Protein AF-0000000067023802 (afdb_homodimer)

Structure (mmCIF, N/CA/C/O backbone):
data_AF-0000000067023802-model_v1
#
loop_
_entity.id
_entity.type
_entity.pdbx_description
1 polymer 'PH domain-containing protein'
#
loop_
_atom_site.group_PDB
_atom_site.id
_atom_site.type_symbol
_atom_site.label_atom_id
_atom_site.label_alt_id
_atom_site.label_comp_id
_atom_site.label_asym_id
_atom_site.label_entity_id
_atom_site.label_seq_id
_atom_site.pdbx_PDB_ins_code
_atom_site.Cartn_x
_atom_site.Cartn_y
_atom_site.Cartn_z
_atom_site.occupancy
_atom_site.B_iso_or_equiv
_atom_site.auth_seq_id
_atom_site.auth_comp_id
_atom_site.auth_asym_id
_atom_site.auth_atom_id
_atom_site.pdbx_PDB_model_num
ATOM 1 N N . MET A 1 1 ? -8.992 5.922 45.656 1 21.41 1 MET A N 1
ATOM 2 C CA . MET A 1 1 ? -8.367 5.105 44.594 1 21.41 1 MET A CA 1
ATOM 3 C C . MET A 1 1 ? -9.195 5.133 43.312 1 21.41 1 MET A C 1
ATOM 5 O O . MET A 1 1 ? -10.25 4.504 43.25 1 21.41 1 MET A O 1
ATOM 9 N N . ILE A 1 2 ? -9.328 6.184 42.656 1 24.48 2 ILE A N 1
ATOM 10 C CA . ILE A 1 2 ? -10.266 6.465 41.562 1 24.48 2 ILE A CA 1
ATOM 11 C C . ILE A 1 2 ? -9.875 5.664 40.312 1 24.48 2 ILE A C 1
ATOM 13 O O . ILE A 1 2 ? -8.766 5.816 39.812 1 24.48 2 ILE A O 1
ATOM 17 N N . LEU A 1 3 ? -10.375 4.445 40.25 1 24.62 3 LEU A N 1
ATOM 18 C CA . LEU A 1 3 ? -10.18 3.461 39.188 1 24.62 3 LEU A CA 1
ATOM 19 C C . LEU A 1 3 ? -10.625 4.016 37.844 1 24.62 3 LEU A C 1
ATOM 21 O O . LEU A 1 3 ? -11.82 4.246 37.625 1 24.62 3 LEU A O 1
ATOM 25 N N . ARG A 1 4 ? -9.883 5.008 37.406 1 27 4 ARG A N 1
ATOM 26 C CA . ARG A 1 4 ? -10.141 5.609 36.125 1 27 4 ARG A CA 1
ATOM 27 C C . ARG A 1 4 ? -10.336 4.539 35.062 1 27 4 ARG A C 1
ATOM 29 O O . ARG A 1 4 ? -9.625 3.533 35.031 1 27 4 ARG A O 1
ATOM 36 N N . ALA A 1 5 ? -11.547 4.43 34.656 1 28.92 5 ALA A N 1
ATOM 37 C CA . ALA A 1 5 ? -12.211 3.479 33.75 1 28.92 5 ALA A CA 1
ATOM 38 C C . ALA A 1 5 ? -11.461 3.336 32.438 1 28.92 5 ALA A C 1
ATOM 40 O O . ALA A 1 5 ? -11.102 4.336 31.812 1 28.92 5 ALA A O 1
ATOM 41 N N . PRO A 1 6 ? -10.766 2.215 32.406 1 32.31 6 PRO A N 1
ATOM 42 C CA . PRO A 1 6 ? -9.867 1.694 31.359 1 32.31 6 PRO A CA 1
ATOM 43 C C . PRO A 1 6 ? -10.469 1.753 29.969 1 32.31 6 PRO A C 1
ATOM 45 O O . PRO A 1 6 ? -9.906 1.198 29.016 1 32.31 6 PRO A O 1
ATOM 48 N N . CYS A 1 7 ? -11.688 2.279 29.891 1 29.2 7 CYS A N 1
ATOM 49 C CA . CYS A 1 7 ? -12.688 1.834 28.922 1 29.2 7 CYS A CA 1
ATOM 50 C C . CYS A 1 7 ? -12.398 2.418 27.547 1 29.2 7 CYS A C 1
ATOM 52 O O . CYS A 1 7 ? -13.047 2.045 26.562 1 29.2 7 CYS A O 1
ATOM 54 N N . ARG A 1 8 ? -11.883 3.586 27.547 1 28.64 8 ARG A N 1
ATOM 55 C CA . ARG A 1 8 ? -11.945 4.309 26.281 1 28.64 8 ARG A CA 1
ATOM 56 C C . ARG A 1 8 ? -11.156 3.58 25.203 1 28.64 8 ARG A C 1
ATOM 58 O O . ARG A 1 8 ? -11.547 3.582 24.031 1 28.64 8 ARG A O 1
ATOM 65 N N . ASN A 1 9 ? -10.133 2.936 25.641 1 31.88 9 ASN A N 1
ATOM 66 C CA . ASN A 1 9 ? -9.148 2.318 24.75 1 31.88 9 ASN A CA 1
ATOM 67 C C . ASN A 1 9 ? -9.742 1.136 24 1 31.88 9 ASN A C 1
ATOM 69 O O . ASN A 1 9 ? -9.383 0.888 22.844 1 31.88 9 ASN A O 1
ATOM 73 N N . ALA A 1 10 ? -10.734 0.436 24.641 1 37.12 10 ALA A N 1
ATOM 74 C CA . ALA A 1 10 ? -11.477 -0.657 24.016 1 37.12 10 ALA A CA 1
ATOM 75 C C . ALA A 1 10 ? -12.406 -0.136 22.922 1 37.12 10 ALA A C 1
ATOM 77 O O . ALA A 1 10 ? -12.602 -0.798 21.891 1 37.12 10 ALA A O 1
ATOM 78 N N . ARG A 1 11 ? -12.922 1.101 23.156 1 29.56 11 ARG A N 1
ATOM 79 C CA . ARG A 1 11 ? -13.852 1.656 22.172 1 29.56 11 ARG A CA 1
ATOM 80 C C . ARG A 1 11 ? -13.133 2.012 20.875 1 29.56 11 ARG A C 1
ATOM 82 O O . ARG A 1 11 ? -13.648 1.741 19.781 1 29.56 11 ARG A O 1
ATOM 89 N N . ILE A 1 12 ? -12.031 2.574 21.062 1 32 12 ILE A N 1
ATOM 90 C CA . ILE A 1 12 ? -11.305 2.994 19.859 1 32 12 ILE A CA 1
ATOM 91 C C . ILE A 1 12 ? -10.781 1.768 19.109 1 32 12 ILE A C 1
ATOM 93 O O . ILE A 1 12 ? -10.805 1.723 17.891 1 32 12 ILE A O 1
ATOM 97 N N . LEU A 1 13 ? -10.484 0.695 19.797 1 36.44 13 LEU A N 1
ATOM 98 C CA . LEU A 1 13 ? -10.125 -0.586 19.203 1 36.44 13 LEU A CA 1
ATOM 99 C C . LEU A 1 13 ? -11.281 -1.163 18.406 1 36.44 13 LEU A C 1
ATOM 101 O O . LEU A 1 13 ? -11.086 -1.665 17.281 1 36.44 13 LEU A O 1
ATOM 105 N N . TRP A 1 14 ? -12.469 -1.075 18.906 1 38.69 14 TRP A N 1
ATOM 106 C CA . TRP A 1 14 ? -13.68 -1.579 18.266 1 38.69 14 TRP A CA 1
ATOM 107 C C . TRP A 1 14 ? -14.062 -0.718 17.078 1 38.69 14 TRP A C 1
ATOM 109 O O . TRP A 1 14 ? -14.406 -1.239 16.016 1 38.69 14 TRP A O 1
ATOM 119 N N . VAL A 1 15 ? -13.898 0.573 17.234 1 36.41 15 VAL A N 1
ATOM 120 C CA . VAL A 1 15 ? -14.266 1.428 16.109 1 36.41 15 VAL A CA 1
ATOM 121 C C . VAL A 1 15 ? -13.273 1.246 14.969 1 36.41 15 VAL A C 1
ATOM 123 O O . VAL A 1 15 ? -13.664 1.157 13.805 1 36.41 15 VAL A O 1
ATOM 126 N N . THR A 1 16 ? -12 1.11 15.266 1 38.78 16 THR A N 1
ATOM 127 C CA . THR A 1 16 ? -11.016 0.858 14.227 1 38.78 16 THR A CA 1
ATOM 128 C C . THR A 1 16 ? -11.156 -0.56 13.68 1 38.78 16 THR A C 1
ATOM 130 O O . THR A 1 16 ? -11.039 -0.779 12.469 1 38.78 16 THR A O 1
ATOM 133 N N . GLN A 1 17 ? -11.445 -1.548 14.43 1 42.16 17 GLN A N 1
ATOM 134 C CA . GLN A 1 17 ? -11.867 -2.863 13.961 1 42.16 17 GLN A CA 1
ATOM 135 C C . GLN A 1 17 ? -13.219 -2.787 13.258 1 42.16 17 GLN A C 1
ATOM 137 O O . GLN A 1 17 ? -13.43 -3.443 12.234 1 42.16 17 GLN A O 1
ATOM 142 N N . ILE A 1 18 ? -14.094 -2.07 13.805 1 40.09 18 ILE A N 1
ATOM 143 C CA . ILE A 1 18 ? -15.391 -1.813 13.188 1 40.09 18 ILE A CA 1
ATOM 144 C C . ILE A 1 18 ? -15.211 -0.91 11.969 1 40.09 18 ILE A C 1
ATOM 146 O O . ILE A 1 18 ? -15.797 -1.156 10.914 1 40.09 18 ILE A O 1
ATOM 150 N N . GLN A 1 19 ? -14.461 0.129 12.047 1 40 19 GLN A N 1
ATOM 151 C CA . GLN A 1 19 ? -14.219 0.95 10.867 1 40 19 GLN A CA 1
ATOM 152 C C . GLN A 1 19 ? -13.422 0.184 9.82 1 40 19 GLN A C 1
ATOM 154 O O . GLN A 1 19 ? -13.711 0.267 8.625 1 40 19 GLN A O 1
ATOM 159 N N . LYS A 1 20 ? -12.422 -0.606 10.125 1 41.56 20 LYS A N 1
ATOM 160 C CA . LYS A 1 20 ? -11.836 -1.587 9.219 1 41.56 20 LYS A CA 1
ATOM 161 C C . LYS A 1 20 ? -12.859 -2.641 8.805 1 41.56 20 LYS A C 1
ATOM 163 O O . LYS A 1 20 ? -12.93 -3.023 7.637 1 41.56 20 LYS A O 1
ATOM 168 N N . ALA A 1 21 ? -13.562 -3.133 9.68 1 39.94 21 ALA A N 1
ATOM 169 C CA . ALA A 1 21 ? -14.742 -3.947 9.414 1 39.94 21 ALA A CA 1
ATOM 170 C C . ALA A 1 21 ? -15.852 -3.111 8.789 1 39.94 21 ALA A C 1
ATOM 172 O O . ALA A 1 21 ? -16.562 -3.578 7.887 1 39.94 21 ALA A O 1
ATOM 173 N N . ILE A 1 22 ? -16.234 -1.942 9.25 1 38.47 22 ILE A N 1
ATOM 174 C CA . ILE A 1 22 ? -17.188 -1.033 8.633 1 38.47 22 ILE A CA 1
ATOM 175 C C . ILE A 1 22 ? -16.641 -0.555 7.285 1 38.47 22 ILE A C 1
ATOM 177 O O . ILE A 1 22 ? -17.359 -0.566 6.281 1 38.47 22 ILE A O 1
ATOM 181 N N . ASP A 1 23 ? -15.523 -0.019 7.133 1 40.03 23 ASP A N 1
ATOM 182 C CA . ASP A 1 23 ? -14.93 0.31 5.84 1 40.03 23 ASP A CA 1
ATOM 183 C C . ASP A 1 23 ? -14.812 -0.93 4.953 1 40.03 23 ASP A C 1
ATOM 185 O O . ASP A 1 23 ? -15.047 -0.858 3.746 1 40.03 23 ASP A O 1
ATOM 189 N N . SER A 1 24 ? -14.578 -2.037 5.449 1 40.09 24 SER A N 1
ATOM 190 C CA . SER A 1 24 ? -14.828 -3.279 4.727 1 40.09 24 SER A CA 1
ATOM 191 C C . SER A 1 24 ? -16.312 -3.467 4.438 1 40.09 24 SER A C 1
ATOM 193 O O . SER A 1 24 ? -16.688 -3.93 3.357 1 40.09 24 SER A O 1
ATOM 195 N N . PHE A 1 25 ? -17.219 -3.275 5.359 1 34.09 25 PHE A N 1
ATOM 196 C CA . PHE A 1 25 ? -18.656 -3.328 5.164 1 34.09 25 PHE A CA 1
ATOM 197 C C . PHE A 1 25 ? -19.141 -2.121 4.367 1 34.09 25 PHE A C 1
ATOM 199 O O . PHE A 1 25 ? -20 -2.25 3.498 1 34.09 25 PHE A O 1
ATOM 206 N N . GLU A 1 26 ? -18.969 -0.928 4.738 1 36.72 26 GLU A N 1
ATOM 207 C CA . GLU A 1 26 ? -19.406 0.228 3.963 1 36.72 26 GLU A CA 1
ATOM 208 C C . GLU A 1 26 ? -18.812 0.207 2.557 1 36.72 26 GLU A C 1
ATOM 210 O O . GLU A 1 26 ? -19.469 0.624 1.597 1 36.72 26 GLU A O 1
ATOM 215 N N . ILE A 1 27 ? -17.703 -0.142 2.305 1 35 27 ILE A N 1
ATOM 216 C CA . ILE A 1 27 ? -17.281 -0.469 0.95 1 35 27 ILE A CA 1
ATOM 217 C C . ILE A 1 27 ? -18.141 -1.59 0.387 1 35 27 ILE A C 1
ATOM 219 O O . ILE A 1 27 ? -18.547 -1.552 -0.781 1 35 27 ILE A O 1
ATOM 223 N N . ASP A 1 28 ? -18.609 -2.475 1.219 1 32.81 28 ASP A N 1
ATOM 224 C CA . ASP A 1 28 ? -19.578 -3.438 0.723 1 32.81 28 ASP A CA 1
ATOM 225 C C . ASP A 1 28 ? -20.922 -2.76 0.444 1 32.81 28 ASP A C 1
ATOM 227 O O . ASP A 1 28 ? -21.594 -3.09 -0.532 1 32.81 28 ASP A O 1
ATOM 231 N N . THR A 1 29 ? -21.562 -2 1.364 1 33.75 29 THR A N 1
ATOM 232 C CA . THR A 1 29 ? -22.859 -1.388 1.081 1 33.75 29 THR A CA 1
ATOM 233 C C . THR A 1 29 ? -22.719 -0.322 -0.003 1 33.75 29 THR A C 1
ATOM 235 O O . THR A 1 29 ? -23.625 -0.146 -0.82 1 33.75 29 THR A O 1
ATOM 238 N N .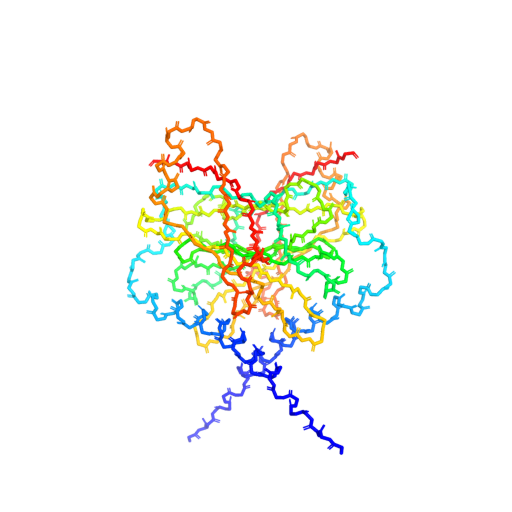 SER A 1 30 ? -21.781 0.612 0.117 1 32.66 30 SER A N 1
ATOM 239 C CA . SER A 1 30 ? -21.688 1.549 -0.997 1 32.66 30 SER A CA 1
ATOM 240 C C . SER A 1 30 ? -21.25 0.842 -2.277 1 32.66 30 SER A C 1
ATOM 242 O O . SER A 1 30 ? -21.234 1.444 -3.352 1 32.66 30 SER A O 1
ATOM 244 N N . ARG A 1 31 ? -20.672 -0.298 -2.227 1 32.12 31 ARG A N 1
ATOM 245 C CA . ARG A 1 31 ? -20.406 -1.072 -3.434 1 32.12 31 ARG A CA 1
ATOM 246 C C . ARG A 1 31 ? -21.688 -1.423 -4.168 1 32.12 31 ARG A C 1
ATOM 248 O O . ARG A 1 31 ? -21.656 -2.062 -5.219 1 32.12 31 ARG A O 1
ATOM 255 N N . LYS A 1 32 ? -22.875 -1.52 -3.543 1 30.41 32 LYS A N 1
ATOM 256 C CA . LYS A 1 32 ? -24.016 -1.82 -4.41 1 30.41 32 LYS A CA 1
ATOM 257 C C . LYS A 1 32 ? -24.125 -0.802 -5.543 1 30.41 32 LYS A C 1
ATOM 259 O O . LYS A 1 32 ? -25.031 -0.892 -6.375 1 30.41 32 LYS A O 1
ATOM 264 N N . SER A 1 33 ? -23.875 0.472 -5.219 1 29.42 33 SER A N 1
ATOM 265 C CA . SER A 1 33 ? -24.062 1.157 -6.492 1 29.42 33 SER A CA 1
ATOM 266 C C . SER A 1 33 ? -23.062 0.67 -7.531 1 29.42 33 SER A C 1
ATOM 268 O O . SER A 1 33 ? -21.859 0.586 -7.25 1 29.42 33 SER A O 1
ATOM 270 N N . GLY A 1 34 ? -23.5 -0.217 -8.469 1 29 34 GLY A N 1
ATOM 271 C CA . GLY A 1 34 ? -23.094 -1.089 -9.562 1 29 34 GLY A CA 1
ATOM 272 C C . GLY A 1 34 ? -21.891 -0.565 -10.328 1 29 34 GLY A C 1
ATOM 273 O O . GLY A 1 34 ? -21.672 -0.926 -11.484 1 29 34 GLY A O 1
ATOM 274 N N . GLU A 1 35 ? -21.422 0.677 -9.969 1 29.86 35 GLU A N 1
ATOM 275 C CA . GLU A 1 35 ? -20.609 1.048 -11.125 1 29.86 35 GLU A CA 1
ATOM 276 C C . GLU A 1 35 ? -19.469 0.05 -11.336 1 29.86 35 GLU A C 1
ATOM 278 O O . GLU A 1 35 ? -18.938 -0.516 -10.375 1 29.86 35 GLU A O 1
ATOM 283 N N . SER A 1 36 ? -19.406 -0.618 -12.484 1 29.52 36 SER A N 1
ATOM 284 C CA . SER A 1 36 ? -18.625 -1.591 -13.25 1 29.52 36 SER A CA 1
ATOM 285 C C . SER A 1 36 ? -17.156 -1.53 -12.898 1 29.52 36 SER A C 1
ATOM 287 O O . SER A 1 36 ? -16.516 -0.487 -13.055 1 29.52 36 SER A O 1
ATOM 289 N N . SER A 1 37 ? -16.656 -2.123 -11.922 1 29.69 37 SER A N 1
ATOM 290 C CA . SER A 1 37 ? -15.359 -2.359 -11.289 1 29.69 37 SER A CA 1
ATOM 291 C C . SER A 1 37 ? -14.227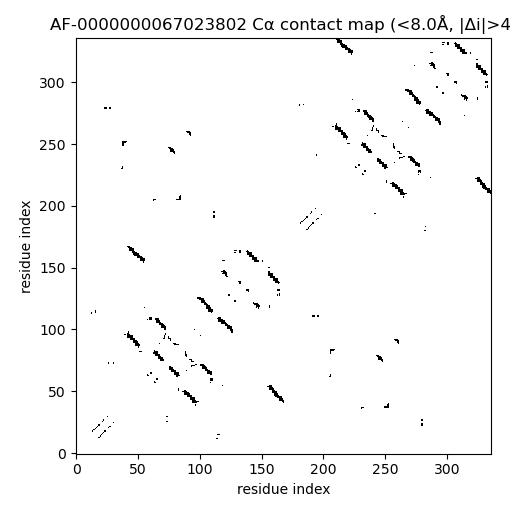 -2.254 -12.305 1 29.69 37 SER A C 1
ATOM 293 O O . SER A 1 37 ? -14.469 -2.16 -13.508 1 29.69 37 SER A O 1
ATOM 295 N N . ILE A 1 38 ? -13.227 -3.268 -12.336 1 33.97 38 ILE A N 1
ATOM 296 C CA . ILE A 1 38 ? -11.867 -3.453 -12.828 1 33.97 38 ILE A CA 1
ATOM 297 C C . ILE A 1 38 ? -11.898 -3.76 -14.328 1 33.97 38 ILE A C 1
ATOM 299 O O . ILE A 1 38 ? -10.898 -4.203 -14.898 1 33.97 38 ILE A O 1
ATOM 303 N N . ASP A 1 39 ? -12.914 -4.105 -14.961 1 36.25 39 ASP A N 1
ATOM 304 C CA . ASP A 1 39 ? -12.422 -4.473 -16.281 1 36.25 39 ASP A CA 1
ATOM 305 C C . ASP A 1 39 ? -11.234 -3.605 -16.688 1 36.25 39 ASP A C 1
ATOM 307 O O . ASP A 1 39 ? -10.594 -3.857 -17.719 1 36.25 39 ASP A O 1
ATOM 311 N N . ALA A 1 40 ? -11.258 -2.012 -16.5 1 39.03 40 ALA A N 1
ATOM 312 C CA . ALA A 1 40 ? -11.625 -0.8 -17.219 1 39.03 40 ALA A CA 1
ATOM 313 C C . ALA A 1 40 ? -10.406 0.076 -17.484 1 39.03 40 ALA A C 1
ATOM 315 O O . ALA A 1 40 ? -9.633 0.362 -16.578 1 39.03 40 ALA A O 1
ATOM 316 N N . ALA A 1 41 ? -9.742 0.075 -18.484 1 52.25 41 ALA A N 1
ATOM 317 C CA . ALA A 1 41 ? -9.062 1.23 -19.062 1 52.25 41 ALA A CA 1
ATOM 318 C C . ALA A 1 41 ? -9.531 2.527 -18.422 1 52.25 41 ALA A C 1
ATOM 320 O O . ALA A 1 41 ? -10.664 2.961 -18.641 1 52.25 41 ALA A O 1
ATOM 321 N N . GLY A 1 42 ? -9.344 2.607 -16.984 1 70.62 42 GLY A N 1
ATOM 322 C CA . GLY A 1 42 ? -9.797 3.838 -16.344 1 70.62 42 GLY A CA 1
ATOM 323 C C . GLY A 1 42 ? -9.508 5.074 -17.172 1 70.62 42 GLY A C 1
ATOM 324 O O . GLY A 1 42 ? -9.078 4.969 -18.328 1 70.62 42 GLY A O 1
ATOM 325 N N . LEU A 1 43 ? -10.141 6.039 -16.75 1 85.25 43 LEU A N 1
ATOM 326 C CA . LEU A 1 43 ? -9.953 7.355 -17.359 1 85.25 43 LEU A CA 1
ATOM 327 C C . LEU A 1 43 ? -8.508 7.812 -17.234 1 85.25 43 LEU A C 1
ATOM 329 O O . LEU A 1 43 ? -8.062 8.688 -17.984 1 85.25 43 LEU A O 1
ATOM 333 N N . GLY A 1 44 ? -7.801 7.137 -16.391 1 89.94 44 GLY A N 1
ATOM 334 C CA . GLY A 1 44 ? -6.453 7.613 -16.141 1 89.94 44 GLY A CA 1
ATOM 335 C C . GLY A 1 44 ? -5.844 7.027 -14.883 1 89.94 44 GLY A C 1
ATOM 336 O O . GLY A 1 44 ? -6.316 6.008 -14.375 1 89.94 44 GLY A O 1
ATOM 337 N N . ARG A 1 45 ? -4.711 7.539 -14.523 1 88 45 ARG A N 1
ATOM 338 C CA . ARG A 1 45 ? -3.986 7.152 -13.312 1 88 45 ARG A CA 1
ATOM 339 C C . ARG A 1 45 ? -3.635 8.375 -12.477 1 88 45 ARG A C 1
ATOM 341 O O . ARG A 1 45 ? -3.342 9.445 -13.016 1 88 45 ARG A O 1
ATOM 348 N N . LEU A 1 46 ? -3.693 8.133 -11.227 1 92.69 46 LEU A N 1
ATOM 349 C CA . LEU A 1 46 ? -3.256 9.125 -10.25 1 92.69 46 LEU A CA 1
ATOM 350 C C . LEU A 1 46 ? -1.985 8.672 -9.547 1 92.69 46 LEU A C 1
ATOM 352 O O . LEU A 1 46 ? -2.02 7.742 -8.742 1 92.69 46 LEU A O 1
ATOM 356 N N . LEU A 1 47 ? -0.908 9.328 -9.828 1 92 47 LEU A N 1
ATOM 357 C CA . LEU A 1 47 ? 0.335 9.094 -9.102 1 92 47 LEU A CA 1
ATOM 358 C C . LEU A 1 47 ? 0.377 9.922 -7.82 1 92 47 LEU A C 1
ATOM 360 O O . LEU A 1 47 ? 0.12 11.125 -7.844 1 92 47 LEU A O 1
ATOM 364 N N . ILE A 1 48 ? 0.661 9.203 -6.727 1 94.31 48 ILE A N 1
ATOM 365 C CA . ILE A 1 48 ? 0.582 9.812 -5.402 1 94.31 48 ILE A CA 1
ATOM 366 C C . ILE A 1 48 ? 1.918 9.656 -4.68 1 94.31 48 ILE A C 1
ATOM 368 O O . ILE A 1 48 ? 2.469 8.555 -4.617 1 94.31 48 ILE A O 1
ATOM 372 N N . GLU A 1 49 ? 2.439 10.742 -4.141 1 93.38 49 GLU A N 1
ATOM 373 C CA . GLU A 1 49 ? 3.66 10.711 -3.344 1 93.38 49 GLU A CA 1
ATOM 374 C C . GLU A 1 49 ? 3.494 11.484 -2.043 1 93.38 49 GLU A C 1
ATOM 376 O O . GLU A 1 49 ? 3.287 12.703 -2.062 1 93.38 49 GLU A O 1
ATOM 381 N N . LEU A 1 50 ? 3.6 10.766 -0.989 1 95.5 50 LEU A N 1
ATOM 382 C CA . LEU A 1 50 ? 3.664 11.438 0.305 1 95.5 50 LEU A CA 1
ATOM 383 C C . LEU A 1 50 ? 5.055 12.023 0.546 1 95.5 50 LEU A C 1
ATOM 385 O O . LEU A 1 50 ? 6.027 11.281 0.679 1 95.5 50 LEU A O 1
ATOM 389 N N . SER A 1 51 ? 5.098 13.359 0.707 1 93.31 51 SER A N 1
ATOM 390 C CA . SER A 1 51 ? 6.406 14 0.784 1 93.31 51 SER A CA 1
ATOM 391 C C . SER A 1 51 ? 6.707 14.477 2.201 1 93.31 51 SER A C 1
ATOM 393 O O . SER A 1 51 ? 7.871 14.602 2.588 1 93.31 51 SER A O 1
ATOM 395 N N . PHE A 1 52 ? 5.637 14.758 2.965 1 93 52 PHE A N 1
ATOM 396 C CA . PHE A 1 52 ? 5.871 15.32 4.289 1 93 52 PHE A CA 1
ATOM 397 C C . PHE A 1 52 ? 4.684 15.062 5.207 1 93 52 PHE A C 1
ATOM 399 O O . PHE A 1 52 ? 3.535 15.062 4.762 1 93 52 PHE A O 1
ATOM 406 N N . VAL A 1 53 ? 4.957 14.797 6.426 1 92.31 53 VAL A N 1
ATOM 407 C CA . VAL A 1 53 ? 3.963 14.68 7.488 1 92.31 53 VAL A CA 1
ATOM 408 C C . VAL A 1 53 ? 4.355 15.578 8.664 1 92.31 53 VAL A C 1
ATOM 410 O O . VAL A 1 53 ? 5.488 15.516 9.148 1 92.31 53 VAL A O 1
ATOM 413 N N . GLY A 1 54 ? 3.389 16.375 9.07 1 91.06 54 GLY A N 1
ATOM 414 C CA . GLY A 1 54 ? 3.682 17.312 10.133 1 91.06 54 GLY A CA 1
ATOM 415 C C . GLY A 1 54 ? 2.697 17.25 11.289 1 91.06 54 GLY A C 1
ATOM 416 O O . GLY A 1 54 ? 1.544 16.859 11.102 1 91.06 54 GLY A O 1
ATOM 417 N N . ASN A 1 55 ? 3.246 17.594 12.461 1 89.56 55 ASN A N 1
ATOM 418 C CA . ASN A 1 55 ? 2.471 17.797 13.68 1 89.56 55 ASN A CA 1
ATOM 419 C C . ASN A 1 55 ? 1.817 16.516 14.156 1 89.56 55 ASN A C 1
ATOM 421 O O . ASN A 1 55 ? 0.666 16.516 14.594 1 89.56 55 ASN A O 1
ATOM 425 N N . ILE A 1 56 ? 2.43 15.445 13.859 1 84.94 56 ILE A N 1
ATOM 426 C CA . ILE A 1 56 ? 1.967 14.172 14.406 1 84.94 56 ILE A CA 1
ATOM 427 C C . ILE A 1 56 ? 2.834 13.773 15.602 1 84.94 56 ILE A C 1
ATOM 429 O O . ILE A 1 56 ? 4.062 13.859 15.539 1 84.94 56 ILE A O 1
ATOM 433 N N . GLU A 1 57 ? 2.162 13.492 16.656 1 76.69 57 GLU A N 1
ATOM 434 C CA . GLU A 1 57 ? 2.9 13.031 17.828 1 76.69 57 GLU A CA 1
ATOM 435 C C . GLU A 1 57 ? 3.52 11.656 17.594 1 76.69 57 GLU A C 1
ATOM 437 O O . GLU A 1 57 ? 2.805 10.656 17.5 1 76.69 57 GLU A O 1
ATOM 442 N N . THR A 1 58 ? 4.707 11.703 17.344 1 69 58 THR A N 1
ATOM 443 C CA . THR A 1 58 ? 5.395 10.461 17.016 1 69 58 THR A CA 1
ATOM 444 C C . THR A 1 58 ? 5.996 9.828 18.266 1 69 58 THR A C 1
ATOM 446 O O . THR A 1 58 ? 6.691 8.812 18.188 1 69 58 THR A O 1
ATOM 449 N N . SER A 1 59 ? 5.84 10.477 19.344 1 68.12 59 SER A N 1
ATOM 450 C CA . SER A 1 59 ? 6.355 9.867 20.562 1 68.12 59 SER A CA 1
ATOM 451 C C . SER A 1 59 ? 5.773 8.477 20.781 1 68.12 59 SER A C 1
ATOM 453 O O . SER A 1 59 ? 6.363 7.652 21.484 1 68.12 59 SER A O 1
ATOM 455 N N . LEU A 1 60 ? 4.719 8.281 20.125 1 59.59 60 LEU A N 1
ATOM 456 C CA . LEU A 1 60 ? 4.035 7.004 20.297 1 59.59 60 LEU A CA 1
ATOM 457 C C . LEU A 1 60 ? 4.586 5.953 19.328 1 59.59 60 LEU A C 1
ATOM 459 O O . LEU A 1 60 ? 4.242 4.773 19.438 1 59.59 60 LEU A O 1
ATOM 463 N N . THR A 1 61 ? 5.418 6.5 18.453 1 62.94 61 THR A N 1
ATOM 464 C CA . THR A 1 61 ? 5.918 5.527 17.484 1 62.94 61 THR A CA 1
ATOM 465 C C . THR A 1 61 ? 7.387 5.203 17.75 1 62.94 61 THR A C 1
ATOM 467 O O . THR A 1 61 ? 8.188 6.102 18.031 1 62.94 61 THR A O 1
ATOM 470 N N . CYS A 1 62 ? 7.68 4.023 17.969 1 58.44 62 CYS A N 1
ATOM 471 C CA . CYS A 1 62 ? 9.023 3.566 18.297 1 58.44 62 CYS A CA 1
ATOM 472 C C . CYS A 1 62 ? 10.031 4.008 17.25 1 58.44 62 CYS A C 1
ATOM 474 O O . CYS A 1 62 ? 11.133 4.445 17.578 1 58.44 62 CYS A O 1
ATOM 476 N N . ASP A 1 63 ? 9.727 3.941 16.031 1 66.38 63 ASP A N 1
ATOM 477 C CA . ASP A 1 63 ? 10.727 4.18 14.992 1 66.38 63 ASP A CA 1
ATOM 478 C C . ASP A 1 63 ? 10.273 5.266 14.023 1 66.38 63 ASP A C 1
ATOM 480 O O . ASP A 1 63 ? 10.75 5.34 12.891 1 66.38 63 ASP A O 1
ATOM 484 N N . LYS A 1 64 ? 9.445 6.137 14.547 1 76.38 64 LYS A N 1
ATOM 485 C CA . LYS A 1 64 ? 8.938 7.246 13.742 1 76.38 64 LYS A CA 1
ATOM 486 C C . LYS A 1 64 ? 8.328 6.742 12.438 1 76.38 64 LYS A C 1
ATOM 488 O O . LYS A 1 64 ? 8.5 7.359 11.391 1 76.38 64 LYS A O 1
ATOM 493 N N . GLN A 1 65 ? 7.789 5.539 12.633 1 82.5 65 GLN A N 1
ATOM 494 C CA . GLN A 1 65 ? 7.082 4.953 11.5 1 82.5 65 GLN A CA 1
ATOM 495 C C . GLN A 1 65 ? 5.586 5.246 11.57 1 82.5 65 GLN A C 1
ATOM 497 O O . GLN A 1 65 ? 4.992 5.195 12.648 1 82.5 65 GLN A O 1
ATOM 502 N N . ILE A 1 66 ? 5.094 5.617 10.438 1 88.56 66 ILE A N 1
ATOM 503 C CA . ILE A 1 66 ? 3.646 5.777 10.328 1 88.56 66 ILE A CA 1
ATOM 504 C C . ILE A 1 66 ? 3.123 4.922 9.172 1 88.56 66 ILE A C 1
ATOM 506 O O . ILE A 1 66 ? 3.904 4.375 8.391 1 88.56 66 ILE A O 1
ATOM 510 N N . VAL A 1 67 ? 1.824 4.695 9.188 1 88.38 67 VAL A N 1
ATOM 511 C CA . VAL A 1 67 ? 1.146 4.027 8.086 1 88.38 67 VAL A CA 1
ATOM 512 C C . VAL A 1 67 ? 0.261 5.027 7.34 1 88.38 67 VAL A C 1
ATOM 514 O O . VAL A 1 67 ? -0.497 5.773 7.965 1 88.38 67 VAL A O 1
ATOM 517 N N . CYS A 1 68 ? 0.419 4.984 6.098 1 94.31 68 CYS A N 1
ATOM 518 C CA . CYS A 1 68 ? -0.4 5.852 5.262 1 94.31 68 CYS A CA 1
ATOM 519 C C . CYS A 1 68 ? -1.312 5.035 4.355 1 94.31 68 CYS A C 1
ATOM 521 O O . CYS A 1 68 ? -0.907 3.998 3.832 1 94.31 68 CYS A O 1
ATOM 523 N N . ARG A 1 69 ? -2.49 5.586 4.164 1 92.88 69 ARG A N 1
ATOM 524 C CA . ARG A 1 69 ? -3.465 4.965 3.273 1 92.88 69 ARG A CA 1
ATOM 525 C C . ARG A 1 69 ? -4.055 5.988 2.307 1 92.88 69 ARG A C 1
ATOM 527 O O . ARG A 1 69 ? -4.508 7.055 2.727 1 92.88 69 ARG A O 1
ATOM 534 N N . PHE A 1 70 ? -4.008 5.605 1.06 1 95.88 70 PHE A N 1
ATOM 535 C CA . PHE A 1 70 ? -4.633 6.395 0.003 1 95.88 70 PHE A CA 1
ATOM 536 C C . PHE A 1 70 ? -5.824 5.648 -0.592 1 95.88 70 PHE A C 1
ATOM 538 O O . PHE A 1 70 ? -5.766 4.434 -0.796 1 95.88 70 PHE A O 1
ATOM 545 N N . GLU A 1 71 ? -6.867 6.473 -0.875 1 92.31 71 GLU A N 1
ATOM 546 C CA . GLU A 1 71 ? -8.055 5.875 -1.486 1 92.31 71 GLU A CA 1
ATOM 547 C C . GLU A 1 71 ? -8.617 6.77 -2.582 1 92.31 71 GLU A C 1
ATOM 549 O O . GLU A 1 71 ? -8.648 7.992 -2.438 1 92.31 71 GLU A O 1
ATOM 554 N N . LEU A 1 72 ? -9.047 6.16 -3.609 1 93.75 72 LEU A N 1
ATOM 555 C CA . LEU A 1 72 ? -9.773 6.777 -4.715 1 93.75 72 LEU A CA 1
ATOM 556 C C . LEU A 1 72 ? -10.883 5.859 -5.219 1 93.75 72 LEU A C 1
ATOM 558 O O . LEU A 1 72 ? -10.609 4.867 -5.898 1 93.75 72 LEU A O 1
ATOM 562 N N . GLY A 1 73 ? -12.102 6.289 -4.832 1 88.75 73 GLY A N 1
ATOM 563 C CA . GLY A 1 73 ? -13.188 5.352 -5.09 1 88.75 73 GLY A CA 1
ATOM 564 C C . GLY A 1 73 ? -13.016 4.031 -4.363 1 88.75 73 GLY A C 1
ATOM 565 O O . GLY A 1 73 ? -12.82 4.004 -3.146 1 88.75 73 GLY A O 1
ATOM 566 N N . LYS A 1 74 ? -13.125 2.924 -5.098 1 78.06 74 LYS A N 1
ATOM 567 C CA . LYS A 1 74 ? -13.016 1.597 -4.5 1 78.06 74 LYS A CA 1
ATOM 568 C C . LYS A 1 74 ? -11.555 1.167 -4.387 1 78.06 74 LYS A C 1
ATOM 570 O O . LYS A 1 74 ? -11.25 0.148 -3.762 1 78.06 74 LYS A O 1
ATOM 575 N N . HIS A 1 75 ? -10.625 1.906 -4.934 1 84.56 75 HIS A N 1
ATOM 576 C CA . HIS A 1 75 ? -9.219 1.533 -4.961 1 84.56 75 HIS A CA 1
ATOM 577 C C . HIS A 1 75 ? -8.453 2.184 -3.814 1 84.56 75 HIS A C 1
ATOM 579 O O . HIS A 1 75 ? -8.703 3.342 -3.473 1 84.56 75 HIS A O 1
ATOM 585 N N . SER A 1 76 ? -7.535 1.347 -3.232 1 89.31 76 SER A N 1
ATOM 586 C CA . SER A 1 76 ? -6.738 1.884 -2.137 1 89.31 76 SER A CA 1
ATOM 587 C C . SER A 1 76 ? -5.328 1.302 -2.143 1 89.31 76 SER A C 1
ATOM 589 O O . SER A 1 76 ? -5.082 0.26 -2.756 1 89.31 76 SER A O 1
ATOM 591 N N . ALA A 1 77 ? -4.441 1.996 -1.565 1 91.81 77 ALA A N 1
ATOM 592 C CA . ALA A 1 77 ? -3.068 1.578 -1.296 1 91.81 77 ALA A CA 1
ATOM 593 C C . ALA A 1 77 ? -2.621 2.023 0.094 1 91.81 77 ALA A C 1
ATOM 595 O O . ALA A 1 77 ? -2.92 3.141 0.521 1 91.81 77 ALA A O 1
ATOM 596 N N . THR A 1 78 ? -1.976 1.086 0.779 1 91.56 78 THR A N 1
ATOM 597 C CA . THR A 1 78 ? -1.46 1.35 2.117 1 91.56 78 THR A CA 1
ATOM 598 C C . THR A 1 78 ? 0.029 1.026 2.197 1 91.56 78 THR A C 1
ATOM 600 O O . THR A 1 78 ? 0.482 0.02 1.646 1 91.56 78 THR A O 1
ATOM 603 N N . GLY A 1 79 ? 0.728 1.898 2.922 1 89.69 79 GLY A N 1
ATOM 604 C CA . GLY A 1 79 ? 2.152 1.661 3.088 1 89.69 79 GLY A CA 1
ATOM 605 C C . GLY A 1 79 ? 2.725 2.314 4.332 1 89.69 79 GLY A C 1
ATOM 606 O O . GLY A 1 79 ? 2.08 3.168 4.945 1 89.69 79 GLY A O 1
ATOM 607 N N . GLU A 1 80 ? 3.883 1.836 4.633 1 86.5 80 GLU A N 1
ATOM 608 C CA . GLU A 1 80 ? 4.605 2.416 5.762 1 86.5 80 GLU A CA 1
ATOM 609 C C . GLU A 1 80 ? 5.508 3.561 5.309 1 86.5 80 GLU A C 1
ATOM 611 O O . GLU A 1 80 ? 6.035 3.539 4.195 1 86.5 80 GLU A O 1
ATOM 616 N N . ALA A 1 81 ? 5.535 4.527 6.188 1 86.94 81 ALA A N 1
ATOM 617 C CA . ALA A 1 81 ? 6.41 5.672 5.949 1 86.94 81 ALA A CA 1
ATOM 618 C C . ALA A 1 81 ? 7.285 5.957 7.168 1 86.94 81 ALA A C 1
ATOM 620 O O . ALA A 1 81 ? 6.785 6.039 8.289 1 86.94 81 ALA A O 1
ATOM 621 N N . ASN A 1 82 ? 8.539 6.059 6.91 1 83.5 82 ASN A N 1
ATOM 622 C CA . ASN A 1 82 ? 9.484 6.461 7.945 1 83.5 82 ASN A CA 1
ATOM 623 C C . ASN A 1 82 ? 9.695 7.973 7.953 1 83.5 82 ASN A C 1
ATOM 625 O O . ASN A 1 82 ? 10.219 8.539 6.992 1 83.5 82 ASN A O 1
ATOM 629 N N . LEU A 1 83 ? 9.328 8.602 9.008 1 85.94 83 LEU A N 1
ATOM 630 C CA . LEU A 1 83 ? 9.32 10.062 9.086 1 85.94 83 LEU A CA 1
ATOM 631 C C . LEU A 1 83 ? 10.742 10.609 9.164 1 85.94 83 LEU A C 1
ATOM 633 O O . LEU A 1 83 ? 10.953 11.812 9 1 85.94 83 LEU A O 1
ATOM 637 N N . LYS A 1 84 ? 11.617 9.711 9.422 1 78.31 84 LYS A N 1
ATOM 638 C CA . LYS A 1 84 ? 13.008 10.141 9.43 1 78.31 84 LYS A CA 1
ATOM 639 C C . LYS A 1 84 ? 13.523 10.367 8.008 1 78.31 84 LYS A C 1
ATOM 641 O O . LYS A 1 84 ? 14.547 11.023 7.809 1 78.31 84 LYS A O 1
ATOM 646 N N . ASN A 1 85 ? 12.766 9.805 7.098 1 76.75 85 ASN A N 1
ATOM 647 C CA . ASN A 1 85 ? 13.172 10 5.707 1 76.75 85 ASN A CA 1
ATOM 648 C C . ASN A 1 85 ? 12.883 11.422 5.234 1 76.75 85 ASN A C 1
ATOM 650 O O . ASN A 1 85 ? 11.836 11.992 5.555 1 76.75 85 ASN A O 1
ATOM 654 N N . GLU A 1 86 ? 13.867 11.953 4.629 1 69.44 86 GLU A N 1
ATOM 655 C CA . GLU A 1 86 ? 13.727 13.344 4.211 1 69.44 86 GLU A CA 1
ATOM 656 C C . GLU A 1 86 ? 13 13.445 2.871 1 69.44 86 GLU A C 1
ATOM 658 O O . GLU A 1 86 ? 12.5 14.508 2.506 1 69.44 86 GLU A O 1
ATOM 663 N N . GLU A 1 87 ? 13.164 12.328 2.182 1 69.19 87 GLU A N 1
ATOM 664 C CA . GLU A 1 87 ? 12.516 12.445 0.881 1 69.19 87 GLU A CA 1
ATOM 665 C C . GLU A 1 87 ? 11.562 11.281 0.628 1 69.19 87 GLU A C 1
ATOM 667 O O . GLU A 1 87 ? 11.812 10.164 1.077 1 69.19 87 GLU A O 1
ATOM 672 N N . CYS A 1 88 ? 10.445 11.523 -0.12 1 73.06 88 CYS A N 1
ATOM 673 C CA . CYS A 1 88 ? 9.445 10.57 -0.59 1 73.06 88 CYS A CA 1
ATOM 674 C C . CYS A 1 88 ? 9.125 9.539 0.487 1 73.06 88 CYS A C 1
ATOM 676 O O . CYS A 1 88 ? 9.742 8.477 0.539 1 73.06 88 CYS A O 1
ATOM 678 N N . LEU A 1 89 ? 8.219 9.711 1.246 1 82.5 89 LEU A N 1
ATOM 679 C CA . LEU A 1 89 ? 7.816 8.852 2.354 1 82.5 89 LEU A CA 1
ATOM 680 C C . LEU A 1 89 ? 7.07 7.621 1.847 1 82.5 89 LEU A C 1
ATOM 682 O O . LEU A 1 89 ? 7.285 6.512 2.344 1 82.5 89 LEU A O 1
ATOM 686 N N . PHE A 1 90 ? 6.383 7.785 0.836 1 89.69 90 PHE A N 1
ATOM 687 C CA . PHE A 1 90 ? 5.594 6.707 0.252 1 89.69 90 PHE A CA 1
ATOM 688 C C . PHE A 1 90 ? 5.055 7.113 -1.114 1 89.69 90 PHE A C 1
ATOM 690 O O . PHE A 1 90 ? 4.594 8.242 -1.295 1 89.69 90 PHE A O 1
ATOM 697 N N . THR A 1 91 ? 5.16 6.176 -2.07 1 88.06 91 THR A N 1
ATOM 698 C CA . THR A 1 91 ? 4.672 6.449 -3.418 1 88.06 91 THR A CA 1
ATOM 699 C C . THR A 1 91 ? 3.828 5.289 -3.934 1 88.06 91 THR A C 1
ATOM 701 O O . THR A 1 91 ? 4.16 4.125 -3.705 1 88.06 91 THR A O 1
ATOM 704 N N . THR A 1 92 ? 2.766 5.598 -4.566 1 90.25 92 THR A N 1
ATOM 705 C CA . THR A 1 92 ? 1.904 4.602 -5.195 1 90.25 92 THR A CA 1
ATOM 706 C C . THR A 1 92 ? 1.096 5.227 -6.328 1 90.25 92 THR A C 1
ATOM 708 O O . THR A 1 92 ? 1.2 6.43 -6.586 1 90.25 92 THR A O 1
ATOM 711 N N . GLN A 1 93 ? 0.368 4.359 -7.082 1 88.56 93 GLN A N 1
ATOM 712 C CA . GLN A 1 93 ? -0.543 4.828 -8.117 1 88.56 93 GLN A CA 1
ATOM 713 C C . GLN A 1 93 ? -1.92 4.184 -7.977 1 88.56 93 GLN A C 1
ATOM 715 O O . GLN A 1 93 ? -2.029 3.023 -7.578 1 88.56 93 GLN A O 1
ATOM 720 N N . LEU A 1 94 ? -2.924 4.98 -8.211 1 90.94 94 LEU A N 1
ATOM 721 C CA . LEU A 1 94 ? -4.293 4.484 -8.195 1 90.94 94 LEU A CA 1
ATOM 722 C C . LEU A 1 94 ? -4.988 4.762 -9.523 1 90.94 94 LEU A C 1
ATOM 724 O O . LEU A 1 94 ? -4.785 5.816 -10.133 1 90.94 94 LEU A O 1
ATOM 728 N N . PRO A 1 95 ? -5.781 3.867 -9.938 1 87.5 95 PRO A N 1
ATOM 729 C CA . PRO A 1 95 ? -6.531 4.121 -11.172 1 87.5 95 PRO A CA 1
ATOM 730 C C . PRO A 1 95 ? -7.656 5.133 -10.977 1 87.5 95 PRO A C 1
ATOM 732 O O . PRO A 1 95 ? -8.289 5.168 -9.914 1 87.5 95 PRO A O 1
ATOM 735 N N . ILE A 1 96 ? -7.859 5.918 -12 1 92.12 96 ILE A N 1
ATOM 736 C CA . ILE A 1 96 ? -9.008 6.82 -12.047 1 92.12 96 ILE A CA 1
ATOM 737 C C . ILE A 1 96 ? -10.141 6.18 -12.836 1 92.12 96 ILE A C 1
ATOM 739 O O . ILE A 1 96 ? -10.055 6.059 -14.062 1 92.12 96 ILE A O 1
ATOM 743 N N . ILE A 1 97 ? -11.195 5.867 -12.117 1 87.38 97 ILE A N 1
ATOM 744 C CA . ILE A 1 97 ? -12.32 5.188 -12.75 1 87.38 97 ILE A CA 1
ATOM 745 C C . ILE A 1 97 ? -13.422 6.199 -13.055 1 87.38 97 ILE A C 1
ATOM 747 O O . ILE A 1 97 ? -14.141 6.062 -14.047 1 87.38 97 ILE A O 1
ATOM 751 N N . SER A 1 98 ? -13.547 7.145 -12.18 1 91.94 98 SER A N 1
ATOM 752 C CA . SER A 1 98 ? -14.555 8.195 -12.336 1 91.94 98 SER A CA 1
ATOM 753 C C . SER A 1 98 ? -13.992 9.555 -11.953 1 91.94 98 SER A C 1
ATOM 755 O O . SER A 1 98 ? -13.25 9.672 -10.977 1 91.94 98 SER A O 1
ATOM 757 N N . MET A 1 99 ? -14.453 10.484 -12.68 1 91.19 99 MET A N 1
ATOM 758 C CA . MET A 1 99 ? -13.992 11.844 -12.438 1 91.19 99 MET A CA 1
ATOM 759 C C . MET A 1 99 ? -14.609 12.414 -11.164 1 91.19 99 MET A C 1
ATOM 761 O O . MET A 1 99 ? -14.109 13.391 -10.602 1 91.19 99 MET A O 1
ATOM 765 N N . ASP A 1 100 ? -15.656 11.742 -10.727 1 93.5 100 ASP A N 1
ATOM 766 C CA . ASP A 1 100 ? -16.375 12.25 -9.562 1 93.5 100 ASP A CA 1
ATOM 767 C C . ASP A 1 100 ? -15.805 11.648 -8.273 1 93.5 100 ASP A C 1
ATOM 769 O O . ASP A 1 100 ? -16.344 11.891 -7.184 1 93.5 100 ASP A O 1
ATOM 773 N N . SER A 1 101 ? -14.812 11 -8.461 1 94.44 101 SER A N 1
ATOM 774 C CA . SER A 1 101 ? -14.242 10.336 -7.293 1 94.44 101 SER A CA 1
ATOM 775 C C . SER A 1 101 ? -13.625 11.336 -6.324 1 94.44 101 SER A C 1
ATOM 777 O O . SER A 1 101 ? -13.25 12.445 -6.723 1 94.44 101 SER A O 1
ATOM 779 N N . ILE A 1 102 ? -13.617 10.961 -5.059 1 96.62 102 ILE A N 1
ATOM 780 C CA . ILE A 1 102 ? -12.961 11.719 -4.004 1 96.62 102 ILE A CA 1
ATOM 781 C C . ILE A 1 102 ? -11.703 10.977 -3.537 1 96.62 102 ILE A C 1
ATOM 783 O O . ILE A 1 102 ? -11.75 9.781 -3.27 1 96.62 102 ILE A O 1
ATOM 787 N N . PHE A 1 103 ? -10.656 11.758 -3.553 1 96.62 103 PHE A N 1
ATOM 788 C CA . PHE A 1 103 ? -9.422 11.211 -3.002 1 96.62 103 PHE A CA 1
ATOM 789 C C . PHE A 1 103 ? -9.375 11.383 -1.489 1 96.62 103 PHE A C 1
ATOM 791 O O . PHE A 1 103 ? -9.625 12.477 -0.977 1 96.62 103 PHE A O 1
ATOM 798 N N . HIS A 1 104 ? -8.969 10.25 -0.828 1 96.56 104 HIS A N 1
ATOM 799 C CA . HIS A 1 104 ? -8.836 10.273 0.624 1 96.56 104 HIS A CA 1
ATOM 800 C C . HIS A 1 104 ? -7.418 9.906 1.054 1 96.56 104 HIS A C 1
ATOM 802 O O . HIS A 1 104 ? -6.812 8.992 0.49 1 96.56 104 HIS A O 1
ATOM 808 N N . VAL A 1 105 ? -6.934 10.602 2.035 1 96.81 105 VAL A N 1
ATOM 809 C CA . VAL A 1 105 ? -5.688 10.258 2.711 1 96.81 105 VAL A CA 1
ATOM 810 C C . VAL A 1 105 ? -5.949 10.039 4.199 1 96.81 105 VAL A C 1
ATOM 812 O O . VAL A 1 105 ? -6.707 10.789 4.816 1 96.81 105 VAL A O 1
ATOM 815 N N . SER A 1 106 ? -5.359 8.969 4.73 1 93.69 106 SER A N 1
ATOM 816 C CA . SER A 1 106 ? -5.41 8.68 6.16 1 93.69 106 SER A CA 1
ATOM 817 C C . SER A 1 106 ? -4.027 8.336 6.703 1 93.69 106 SER A C 1
ATOM 819 O O . SER A 1 106 ? -3.264 7.613 6.055 1 93.69 106 SER A O 1
ATOM 821 N N . ILE A 1 107 ? -3.719 8.852 7.855 1 92.62 107 ILE A N 1
ATOM 822 C CA . ILE A 1 107 ? -2.451 8.578 8.523 1 92.62 107 ILE A CA 1
ATOM 823 C C . ILE A 1 107 ? -2.709 7.844 9.836 1 92.62 107 ILE A C 1
ATOM 825 O O . ILE A 1 107 ? -3.559 8.258 10.633 1 92.62 107 ILE A O 1
ATOM 829 N N . PHE A 1 108 ? -1.911 6.773 9.984 1 87 108 PHE A N 1
ATOM 830 C CA . PHE A 1 108 ? -2.047 5.988 11.203 1 87 108 PHE A CA 1
ATOM 831 C C . PHE A 1 108 ? -0.715 5.891 11.93 1 87 108 PHE A C 1
ATOM 833 O O . PHE A 1 108 ? 0.34 5.793 11.305 1 87 108 PHE A O 1
ATOM 840 N N . ILE A 1 109 ? -0.77 5.926 13.234 1 84.81 109 ILE A N 1
ATOM 841 C CA . ILE A 1 109 ? 0.359 5.66 14.117 1 84.81 109 ILE A CA 1
ATOM 842 C C . ILE A 1 109 ? 0.283 4.223 14.633 1 84.81 109 ILE A C 1
ATOM 844 O O . ILE A 1 109 ? -0.656 3.863 15.344 1 84.81 109 ILE A O 1
ATOM 848 N N . PRO A 1 110 ? 1.309 3.461 14.211 1 78.88 110 PRO A N 1
ATOM 849 C CA . PRO A 1 110 ? 1.274 2.068 14.664 1 78.88 110 PRO A CA 1
ATOM 850 C C . PRO A 1 110 ? 1.491 1.938 16.172 1 78.88 110 PRO A C 1
ATOM 852 O O . PRO A 1 110 ? 2.314 2.656 16.75 1 78.88 110 PRO A O 1
ATOM 855 N N . CYS A 1 111 ? 0.715 0.989 16.781 1 71.62 111 CYS A N 1
ATOM 856 C CA . CYS A 1 111 ? 0.869 0.668 18.203 1 71.62 111 CYS A CA 1
ATOM 857 C C . CYS A 1 111 ? 1.191 -0.809 18.391 1 71.62 111 CYS A C 1
ATOM 859 O O . CYS A 1 111 ? 0.745 -1.652 17.609 1 71.62 111 CYS A O 1
ATOM 861 N N . ILE A 1 112 ? 2.01 -1.213 19.328 1 64.88 112 ILE A N 1
ATOM 862 C CA . ILE A 1 112 ? 2.488 -2.574 19.531 1 64.88 112 ILE A CA 1
ATOM 863 C C . ILE A 1 112 ? 1.42 -3.389 20.266 1 64.88 112 ILE A C 1
ATOM 865 O O . ILE A 1 112 ? 1.135 -4.527 19.891 1 64.88 112 ILE A O 1
ATOM 869 N N . TYR A 1 113 ? 0.798 -2.9 21.281 1 65.19 113 TYR A N 1
ATOM 870 C CA . TYR A 1 113 ? -0.097 -3.691 22.125 1 65.19 113 TYR A CA 1
ATOM 871 C C . TYR A 1 113 ? -1.536 -3.209 21.984 1 65.19 113 TYR A C 1
ATOM 873 O O . TYR A 1 113 ? -2.398 -3.58 22.781 1 65.19 113 TYR A O 1
ATOM 881 N N . SER A 1 114 ? -1.696 -2.33 21.016 1 65.81 114 SER A N 1
ATOM 882 C CA . SER A 1 114 ? -3.025 -1.783 20.75 1 65.81 114 SER A CA 1
ATOM 883 C C . SER A 1 114 ? -3.215 -1.468 19.281 1 65.81 114 SER A C 1
ATOM 885 O O . SER A 1 114 ? -2.242 -1.412 18.516 1 65.81 114 SER A O 1
ATOM 887 N N . PRO A 1 115 ? -4.457 -1.448 18.891 1 72.94 115 PRO A N 1
ATOM 888 C CA . PRO A 1 115 ? -4.68 -1.061 17.484 1 72.94 115 PRO A CA 1
ATOM 889 C C . PRO A 1 115 ? -4.004 0.259 17.125 1 72.94 115 PRO A C 1
ATOM 891 O O . PRO A 1 115 ? -3.791 1.107 18 1 72.94 115 PRO A O 1
ATOM 894 N N . ASP A 1 116 ? -3.762 0.408 15.883 1 74.19 116 ASP A N 1
ATOM 895 C CA . ASP A 1 116 ? -3.162 1.645 15.391 1 74.19 116 ASP A CA 1
ATOM 896 C C . ASP A 1 116 ? -4.074 2.842 15.664 1 74.19 116 ASP A C 1
ATOM 898 O O . ASP A 1 116 ? -5.301 2.711 15.648 1 74.19 116 ASP A O 1
ATOM 902 N N . ILE A 1 117 ? -3.453 3.969 15.906 1 80 117 ILE A N 1
ATOM 903 C CA . ILE A 1 117 ? -4.164 5.227 16.109 1 80 117 ILE A CA 1
ATOM 904 C C . ILE A 1 117 ? -4.258 5.988 14.797 1 80 117 ILE A C 1
ATOM 906 O O . ILE A 1 117 ? -3.258 6.156 14.094 1 80 117 ILE A O 1
ATOM 910 N N . CYS A 1 118 ? -5.508 6.359 14.438 1 86.12 118 CYS A N 1
ATOM 911 C CA . CYS A 1 118 ? -5.66 7.23 13.273 1 86.12 118 CYS A CA 1
ATOM 912 C C . CYS A 1 118 ? -5.336 8.68 13.633 1 86.12 118 CYS A C 1
ATOM 914 O O . CYS A 1 118 ? -6.09 9.32 14.367 1 86.12 118 CYS A O 1
ATOM 916 N N . ALA A 1 119 ? -4.262 9.18 13.148 1 89 119 ALA A N 1
ATOM 917 C CA . ALA A 1 119 ? -3.828 10.547 13.414 1 89 119 ALA A CA 1
ATOM 918 C C . ALA A 1 119 ? -4.723 11.555 12.711 1 89 119 ALA A C 1
ATOM 920 O O . ALA A 1 119 ? -4.805 12.719 13.125 1 89 119 ALA A O 1
ATOM 921 N N . GLY A 1 120 ? -5.352 11.156 11.602 1 90.44 120 GLY A N 1
ATOM 922 C CA . GLY A 1 120 ? -6.293 12.023 10.906 1 90.44 120 GLY A CA 1
ATOM 923 C C . GLY A 1 120 ? -6.508 11.625 9.461 1 90.44 120 GLY A C 1
ATOM 924 O O . GLY A 1 120 ? -5.824 10.742 8.945 1 90.44 120 GLY A O 1
ATOM 925 N N . THR A 1 121 ? -7.574 12.273 8.922 1 93.06 121 THR A N 1
ATOM 926 C CA . THR A 1 121 ? -7.93 12.008 7.531 1 93.06 121 THR A CA 1
ATOM 927 C C . THR A 1 121 ? -8.148 13.312 6.77 1 93.06 121 THR A C 1
ATOM 929 O O . THR A 1 121 ? -8.508 14.328 7.363 1 93.06 121 THR A O 1
ATOM 932 N N . GLY A 1 122 ? -7.766 13.297 5.551 1 95.75 122 GLY A N 1
ATOM 933 C CA . GLY A 1 122 ? -8.039 14.383 4.621 1 95.75 122 GLY A CA 1
ATOM 934 C C . GLY A 1 122 ? -8.641 13.906 3.311 1 95.75 122 GLY A C 1
ATOM 935 O O . GLY A 1 122 ? -8.594 12.719 2.992 1 95.75 122 GLY A O 1
ATOM 936 N N . GLU A 1 123 ? -9.258 14.836 2.596 1 96 123 GLU A N 1
ATOM 937 C CA . GLU A 1 123 ? -9.836 14.469 1.309 1 96 123 GLU A CA 1
ATOM 938 C C . GLU A 1 123 ? -9.82 15.648 0.341 1 96 123 GLU A C 1
ATOM 940 O O . GLU A 1 123 ? -9.68 16.797 0.76 1 96 123 GLU A O 1
ATOM 945 N N . ILE A 1 124 ? -9.891 15.375 -0.916 1 97 124 ILE A N 1
ATOM 946 C CA . ILE A 1 124 ? -10.008 16.359 -1.979 1 97 124 ILE A CA 1
ATOM 947 C C . ILE A 1 124 ? -10.758 15.766 -3.164 1 97 124 ILE A C 1
ATOM 949 O O . ILE A 1 124 ? -10.602 14.578 -3.471 1 97 124 ILE A O 1
ATOM 953 N N . LYS A 1 125 ? -11.609 16.516 -3.768 1 96.88 125 LYS A N 1
ATOM 954 C CA . LYS A 1 125 ? -12.266 16.062 -4.988 1 96.88 125 LYS A CA 1
ATOM 955 C C . LYS A 1 125 ? -11.258 15.867 -6.117 1 96.88 125 LYS A C 1
ATOM 957 O O . LYS A 1 125 ? -10.406 16.734 -6.34 1 96.88 125 LYS A O 1
ATOM 962 N N . LEU A 1 126 ? -11.391 14.828 -6.824 1 95.81 126 LEU A N 1
ATOM 963 C CA . LEU A 1 126 ? -10.492 14.555 -7.945 1 95.81 126 LEU A CA 1
ATOM 964 C C . LEU A 1 126 ? -10.539 15.695 -8.961 1 95.81 126 LEU A C 1
ATOM 966 O O . LEU A 1 126 ? -9.516 16.062 -9.531 1 95.81 126 LEU A O 1
ATOM 970 N N . GLU A 1 127 ? -11.695 16.172 -9.18 1 93.62 127 GLU A N 1
ATOM 971 C CA . GLU A 1 127 ? -11.852 17.297 -10.109 1 93.62 127 GLU A CA 1
ATOM 972 C C . GLU A 1 127 ? -10.938 18.453 -9.734 1 93.62 127 GLU A C 1
ATOM 974 O O . GLU A 1 127 ? -10.414 19.156 -10.602 1 93.62 127 GLU A O 1
ATOM 979 N N . ASP A 1 128 ? -10.867 18.719 -8.477 1 93.38 128 ASP A N 1
ATOM 980 C CA . ASP A 1 128 ? -10 19.797 -8.008 1 93.38 128 ASP A CA 1
ATOM 981 C C . ASP A 1 128 ? -8.531 19.484 -8.297 1 93.38 128 ASP A C 1
ATOM 983 O O . ASP A 1 128 ? -7.758 20.375 -8.625 1 93.38 128 ASP A O 1
ATOM 987 N N . LEU A 1 129 ? -8.18 18.234 -8.203 1 93.06 129 LEU A N 1
ATOM 988 C CA . LEU A 1 129 ? -6.809 17.844 -8.508 1 93.06 129 LEU A CA 1
ATOM 989 C C . LEU A 1 129 ? -6.527 17.969 -10 1 93.06 129 LEU A C 1
ATOM 991 O O . LEU A 1 129 ? -5.461 18.453 -10.398 1 93.06 129 LEU A O 1
ATOM 995 N N . ILE A 1 130 ? -7.461 17.547 -10.789 1 90.19 130 ILE A N 1
ATOM 996 C CA . ILE A 1 130 ? -7.316 17.625 -12.234 1 90.19 130 ILE A CA 1
ATOM 997 C C . ILE A 1 130 ? -7.168 19.078 -12.664 1 90.19 130 ILE A C 1
ATOM 999 O O . ILE A 1 130 ? -6.297 19.406 -13.477 1 90.19 130 ILE A O 1
ATOM 1003 N N . THR A 1 131 ? -7.996 19.906 -12.125 1 87.75 131 THR A N 1
ATOM 1004 C CA . THR A 1 131 ? -7.945 21.328 -12.445 1 87.75 131 THR A CA 1
ATOM 1005 C C . THR A 1 131 ? -6.602 21.922 -12.039 1 87.75 131 THR A C 1
ATOM 1007 O O . THR A 1 131 ? -6.008 22.703 -12.797 1 87.75 131 THR A O 1
ATOM 1010 N N . ALA A 1 132 ? -6.125 21.484 -10.922 1 84.38 132 ALA A N 1
ATOM 1011 C CA . ALA A 1 132 ? -4.859 22 -10.422 1 84.38 132 ALA A CA 1
ATOM 1012 C C . ALA A 1 132 ? -3.691 21.531 -11.281 1 84.38 132 ALA A C 1
ATOM 1014 O O . ALA A 1 132 ? -2.736 22.281 -11.508 1 84.38 132 ALA A O 1
ATOM 1015 N N . THR A 1 133 ? -3.727 20.344 -11.805 1 79.62 133 THR A N 1
ATOM 1016 C CA . THR A 1 133 ? -2.629 19.781 -12.57 1 79.62 133 THR A CA 1
ATOM 1017 C C . THR A 1 133 ? -2.658 20.281 -14.016 1 79.62 133 THR A C 1
ATOM 1019 O O . THR A 1 133 ? -1.628 20.297 -14.688 1 79.62 133 THR A O 1
ATOM 1022 N N . SER A 1 134 ? -3.84 20.5 -14.523 1 76.62 134 SER A N 1
ATOM 1023 C CA . SER A 1 134 ? -3.953 21.016 -15.883 1 76.62 134 SER A CA 1
ATOM 1024 C C . SER A 1 134 ? -3.346 22.406 -15.984 1 76.62 134 SER A C 1
ATOM 1026 O O . SER A 1 134 ? -2.832 22.797 -17.047 1 76.62 134 SER A O 1
ATOM 1028 N N . SER A 1 135 ? -3.494 23.094 -14.93 1 71.62 135 SER A N 1
ATOM 1029 C CA . SER A 1 135 ? -2.953 24.453 -14.93 1 71.62 135 SER A CA 1
ATOM 1030 C C . SER A 1 1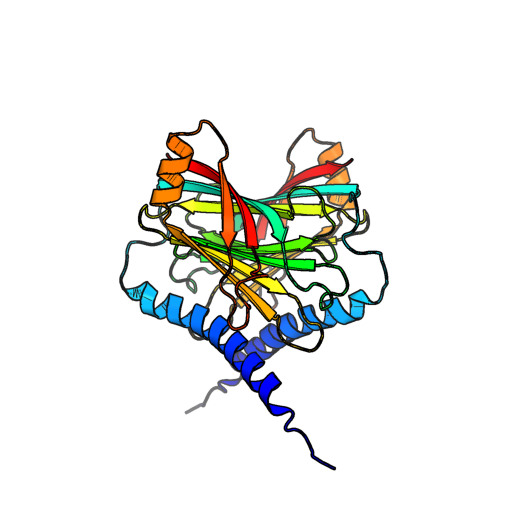35 ? -1.44 24.453 -14.727 1 71.62 135 SER A C 1
ATOM 1032 O O . SER A 1 135 ? -0.763 25.438 -15.023 1 71.62 135 SER A O 1
ATOM 1034 N N . HIS A 1 136 ? -0.965 23.375 -14.258 1 67 136 HIS A N 1
ATOM 1035 C CA . HIS A 1 136 ? 0.451 23.234 -13.945 1 67 136 HIS A CA 1
ATOM 1036 C C . HIS A 1 136 ? 1.071 22.062 -14.703 1 67 136 HIS A C 1
ATOM 1038 O O . HIS A 1 136 ? 0.417 21.047 -14.914 1 67 136 HIS A O 1
ATOM 1044 N N . ARG A 1 137 ? 1.938 22.422 -15.531 1 65.94 137 ARG A N 1
ATOM 1045 C CA . ARG A 1 137 ? 2.662 21.344 -16.188 1 65.94 137 ARG A CA 1
ATOM 1046 C C . ARG A 1 137 ? 3.445 20.516 -15.18 1 65.94 137 ARG A C 1
ATOM 1048 O O . ARG A 1 137 ? 4.234 21.062 -14.398 1 65.94 137 ARG A O 1
ATOM 1055 N N . GLY A 1 138 ? 2.992 19.391 -14.75 1 71.94 138 GLY A N 1
ATOM 1056 C CA . GLY A 1 138 ? 3.811 18.547 -13.891 1 71.94 138 GLY A CA 1
ATOM 1057 C C . GLY A 1 138 ? 3.123 18.172 -12.594 1 71.94 138 GLY A C 1
ATOM 1058 O O . GLY A 1 138 ? 1.901 18.297 -12.477 1 71.94 138 GLY A O 1
ATOM 1059 N N . PRO A 1 139 ? 3.967 17.734 -11.711 1 85.56 139 PRO A N 1
ATOM 1060 C CA . PRO A 1 139 ? 3.418 17.328 -10.414 1 85.56 139 PRO A CA 1
ATOM 1061 C C . PRO A 1 139 ? 2.928 18.5 -9.578 1 85.56 139 PRO A C 1
ATOM 1063 O O . PRO A 1 139 ? 3.529 19.578 -9.609 1 85.56 139 PRO A O 1
ATOM 1066 N N . ILE A 1 140 ? 1.822 18.406 -8.906 1 91.38 140 ILE A N 1
ATOM 1067 C CA . ILE A 1 140 ? 1.289 19.422 -8.008 1 91.38 140 ILE A CA 1
ATOM 1068 C C . ILE A 1 140 ? 1.385 18.938 -6.562 1 91.38 140 ILE A C 1
ATOM 1070 O O . ILE A 1 140 ? 1.072 17.781 -6.262 1 91.38 140 ILE A O 1
ATOM 1074 N N . SER A 1 141 ? 1.857 19.812 -5.738 1 92.62 141 SER A N 1
ATOM 1075 C CA . SER A 1 141 ? 1.9 19.516 -4.309 1 92.62 141 SER A CA 1
ATOM 1076 C C . SER A 1 141 ? 0.733 20.172 -3.574 1 92.62 141 SER A C 1
ATOM 1078 O O . SER A 1 141 ? 0.431 21.344 -3.801 1 92.62 141 SER A O 1
ATOM 1080 N N . ARG A 1 142 ? 0.045 19.375 -2.721 1 94.94 142 ARG A N 1
ATOM 1081 C CA . ARG A 1 142 ? -1.057 19.891 -1.911 1 94.94 142 ARG A CA 1
ATOM 1082 C C . ARG A 1 142 ? -0.872 19.516 -0.441 1 94.94 142 ARG A C 1
ATOM 1084 O O . ARG A 1 142 ? -0.452 18.406 -0.12 1 94.94 142 ARG A O 1
ATOM 1091 N N . GLN A 1 143 ? -1.219 20.531 0.332 1 95.12 143 GLN A N 1
ATOM 1092 C CA . GLN A 1 143 ? -1.221 20.297 1.771 1 95.12 143 GLN A CA 1
ATOM 1093 C C . GLN A 1 143 ? -2.611 19.906 2.264 1 95.12 143 GLN A C 1
ATOM 1095 O O . GLN A 1 143 ? -3.6 20.562 1.931 1 95.12 143 GLN A O 1
ATOM 1100 N N . PHE A 1 144 ? -2.693 18.812 2.982 1 95.19 144 PHE A N 1
ATOM 1101 C CA . PHE A 1 144 ? -3.926 18.344 3.6 1 95.19 144 PHE A CA 1
ATOM 1102 C C . PHE A 1 144 ? -3.867 18.5 5.113 1 95.19 144 PHE A C 1
ATOM 1104 O O . PHE A 1 144 ? -3.037 17.875 5.777 1 95.19 144 PHE A O 1
ATOM 1111 N N . TYR A 1 145 ? -4.637 19.328 5.586 1 94 145 TYR A N 1
ATOM 1112 C CA . TYR A 1 145 ? -4.852 19.281 7.027 1 94 145 TYR A CA 1
ATOM 1113 C C . TYR A 1 145 ? -5.789 18.141 7.398 1 94 145 TYR A C 1
ATOM 1115 O O . TYR A 1 145 ? -6.824 17.938 6.754 1 94 145 TYR A O 1
ATOM 1123 N N . LEU A 1 146 ? -5.363 17.469 8.352 1 94.06 146 LEU A N 1
ATOM 1124 C CA . LEU A 1 146 ? -6.086 16.25 8.68 1 94.06 146 LEU A CA 1
ATOM 1125 C C . LEU A 1 146 ? -7.07 16.484 9.82 1 94.06 146 LEU A C 1
ATOM 1127 O O . LEU A 1 146 ? -6.773 17.219 10.766 1 94.06 146 LEU A O 1
ATOM 1131 N N . ASP A 1 147 ? -8.203 15.938 9.664 1 87.44 147 ASP A N 1
ATOM 1132 C CA . ASP A 1 147 ? -9.227 16 10.703 1 87.44 147 ASP A CA 1
ATOM 1133 C C . ASP A 1 147 ? -9.109 14.82 11.672 1 87.44 147 ASP A C 1
ATOM 1135 O O . ASP A 1 147 ? -9.188 13.664 11.258 1 87.44 147 ASP A O 1
ATOM 1139 N N . ALA A 1 148 ? -8.547 15.203 12.828 1 76.94 148 ALA A N 1
ATOM 1140 C CA . ALA A 1 148 ? -8.438 14.188 13.875 1 76.94 148 ALA A CA 1
ATOM 1141 C C . ALA A 1 148 ? -9.477 14.406 14.961 1 76.94 148 ALA A C 1
ATOM 1143 O O . ALA A 1 148 ? -9.969 15.523 15.148 1 76.94 148 ALA A O 1
ATOM 1144 N N . ASN A 1 149 ? -10.156 13.305 15.414 1 62.53 149 ASN A N 1
ATOM 1145 C CA . ASN A 1 149 ? -11.164 13.461 16.453 1 62.53 149 ASN A CA 1
ATOM 1146 C C . ASN A 1 149 ? -10.672 14.367 17.578 1 62.53 149 ASN A C 1
ATOM 1148 O O . ASN A 1 149 ? -11.477 15.008 18.266 1 62.53 149 ASN A O 1
ATOM 1152 N N . HIS A 1 150 ? -9.414 14.469 17.766 1 56.28 150 HIS A N 1
ATOM 1153 C CA . HIS A 1 150 ? -9.055 15.188 18.984 1 56.28 150 HIS A CA 1
ATOM 1154 C C . HIS A 1 150 ? -8.094 16.328 18.688 1 56.28 150 HIS A C 1
ATOM 1156 O O . HIS A 1 150 ? -7.406 16.812 19.594 1 56.28 150 HIS A O 1
ATOM 1162 N N . SER A 1 151 ? -8.016 16.703 17.516 1 58.03 151 SER A N 1
ATOM 1163 C CA . SER A 1 151 ? -6.918 17.641 17.312 1 58.03 151 SER A CA 1
ATOM 1164 C C . SER A 1 151 ? -7.379 19.078 17.516 1 58.03 151 SER A C 1
ATOM 1166 O O . SER A 1 151 ? -8.484 19.438 17.109 1 58.03 151 SER A O 1
ATOM 1168 N N . ASN A 1 152 ? -6.812 19.672 18.562 1 61.06 152 ASN A N 1
ATOM 1169 C CA . ASN A 1 152 ? -6.836 21.125 18.641 1 61.06 152 ASN A CA 1
ATOM 1170 C C . ASN A 1 152 ? -6.32 21.766 17.359 1 61.06 152 ASN A C 1
ATOM 1172 O O . ASN A 1 152 ? -5.461 21.203 16.688 1 61.06 152 ASN A O 1
ATOM 1176 N N . THR A 1 153 ? -7.023 22.844 16.906 1 63.94 153 THR A N 1
ATOM 1177 C CA . THR A 1 153 ? -6.836 23.516 15.617 1 63.94 153 THR A CA 1
ATOM 1178 C C . THR A 1 153 ? -5.398 24 15.469 1 63.94 153 THR A C 1
ATOM 1180 O O . THR A 1 153 ? -4.848 23.984 14.359 1 63.94 153 THR A O 1
ATOM 1183 N N . ALA A 1 154 ? -4.688 24.391 16.516 1 70.75 154 ALA A N 1
ATOM 1184 C CA . ALA A 1 154 ? -3.398 25.062 16.375 1 70.75 154 ALA A CA 1
ATOM 1185 C C . ALA A 1 154 ? -2.316 24.078 15.938 1 70.75 154 ALA A C 1
ATOM 1187 O O . ALA A 1 154 ? -1.372 24.438 15.234 1 70.75 154 ALA A O 1
ATOM 1188 N N . ASN A 1 155 ? -2.488 22.828 16.297 1 81.81 155 ASN A N 1
ATOM 1189 C CA . ASN A 1 155 ? -1.475 21.844 15.953 1 81.81 155 ASN A CA 1
ATOM 1190 C C . ASN A 1 155 ? -2.082 20.656 15.219 1 81.81 155 ASN A C 1
ATOM 1192 O O . ASN A 1 155 ? -1.79 19.5 15.547 1 81.81 155 ASN A O 1
ATOM 1196 N N . ARG A 1 156 ? -2.814 21.125 14.234 1 88.38 156 ARG A N 1
ATOM 1197 C CA . ARG A 1 156 ? -3.498 20.094 13.453 1 88.38 156 ARG A CA 1
ATOM 1198 C C . ARG A 1 156 ? -2.51 19.297 12.609 1 88.38 156 ARG A C 1
ATOM 1200 O O . ARG A 1 156 ? -1.645 19.875 11.945 1 88.38 156 ARG A O 1
ATOM 1207 N N . PRO A 1 157 ? -2.588 18.047 12.664 1 91.88 157 PRO A N 1
ATOM 1208 C CA . PRO A 1 157 ? -1.742 17.234 11.781 1 91.88 157 PRO A CA 1
ATOM 1209 C C . PRO A 1 157 ? -1.99 17.531 10.305 1 91.88 157 PRO A C 1
ATOM 1211 O O . PRO A 1 157 ? -3.111 17.875 9.914 1 91.88 157 PRO A O 1
ATOM 1214 N N . PHE A 1 158 ? -0.941 17.5 9.547 1 93.62 158 PHE A N 1
ATOM 1215 C CA . PHE A 1 158 ? -1.106 17.719 8.109 1 93.62 158 PHE A CA 1
ATOM 1216 C C . PHE A 1 158 ? -0.107 16.875 7.32 1 93.62 158 PHE A C 1
ATOM 1218 O O . PHE A 1 158 ? 0.85 16.344 7.887 1 93.62 158 PHE A O 1
ATOM 1225 N N . VAL A 1 159 ? -0.408 16.703 6.062 1 96.06 159 VAL A N 1
ATOM 1226 C CA . VAL A 1 159 ? 0.498 16.047 5.133 1 96.06 159 VAL A CA 1
ATOM 1227 C C . VAL A 1 159 ? 0.645 16.875 3.863 1 96.06 159 VAL A C 1
ATOM 1229 O O . VAL A 1 159 ? -0.225 17.688 3.545 1 96.06 159 VAL A O 1
ATOM 1232 N N . ILE A 1 160 ? 1.811 16.719 3.229 1 96.38 160 ILE A N 1
ATOM 1233 C CA . ILE A 1 160 ? 2.027 17.25 1.889 1 96.38 160 ILE A CA 1
ATOM 1234 C C . ILE A 1 160 ? 2.145 16.094 0.889 1 96.38 160 ILE A C 1
ATOM 1236 O O . ILE A 1 160 ? 2.979 15.211 1.054 1 96.38 160 ILE A O 1
ATOM 1240 N N . ILE A 1 161 ? 1.264 16.172 -0.095 1 96.38 161 ILE A N 1
ATOM 1241 C CA . ILE A 1 161 ? 1.205 15.109 -1.09 1 96.38 161 ILE A CA 1
ATOM 1242 C C . ILE A 1 161 ? 1.409 15.695 -2.486 1 96.38 161 ILE A C 1
ATOM 1244 O O . ILE A 1 161 ? 0.853 16.75 -2.812 1 96.38 161 ILE A O 1
ATOM 1248 N N . LYS A 1 162 ? 2.297 15.031 -3.215 1 94.81 162 LYS A N 1
ATOM 1249 C CA . LYS A 1 162 ? 2.465 15.359 -4.625 1 94.81 162 LYS A CA 1
ATOM 1250 C C . LYS A 1 162 ? 1.614 14.453 -5.508 1 94.81 162 LYS A C 1
ATOM 1252 O O . LYS A 1 162 ? 1.55 13.242 -5.285 1 94.81 162 LYS A O 1
ATOM 1257 N N . PHE A 1 163 ? 0.98 15.156 -6.555 1 94.69 163 PHE A N 1
ATOM 1258 C CA . PHE A 1 163 ? 0.098 14.422 -7.453 1 94.69 163 PHE A CA 1
ATOM 1259 C C . PHE A 1 163 ? 0.518 14.617 -8.906 1 94.69 163 PHE A C 1
ATOM 1261 O O . PHE A 1 163 ? 0.914 15.711 -9.297 1 94.69 163 PHE A O 1
ATOM 1268 N N . VAL A 1 164 ? 0.392 13.516 -9.625 1 91.06 164 VAL A N 1
ATOM 1269 C CA . VAL A 1 164 ? 0.397 13.57 -11.078 1 91.06 164 VAL A CA 1
ATOM 1270 C C . VAL A 1 164 ? -0.836 12.859 -11.633 1 91.06 164 VAL A C 1
ATOM 1272 O O . VAL A 1 164 ? -1.095 11.703 -11.289 1 91.06 164 VAL A O 1
ATOM 1275 N N . VAL A 1 165 ? -1.605 13.617 -12.398 1 91.25 165 VAL A N 1
ATOM 1276 C CA . VAL A 1 165 ? -2.77 13.031 -13.055 1 91.25 165 VAL A CA 1
ATOM 1277 C C . VAL A 1 165 ? -2.443 12.734 -14.516 1 91.25 165 VAL A C 1
ATOM 1279 O O . VAL A 1 165 ? -1.982 13.609 -15.242 1 91.25 165 VAL A O 1
ATOM 1282 N N . GLN A 1 166 ? -2.619 11.461 -14.859 1 87.06 166 GLN A N 1
ATOM 1283 C CA . GLN A 1 166 ? -2.455 11.039 -16.25 1 87.06 166 GLN A CA 1
ATOM 1284 C C . GLN A 1 166 ? -3.748 10.453 -16.797 1 87.06 166 GLN A C 1
ATOM 1286 O O . GLN A 1 166 ? -4.176 9.375 -16.375 1 87.06 166 GLN A O 1
ATOM 1291 N N . LEU A 1 167 ? -4.332 11.172 -17.703 1 85.12 167 LEU A N 1
ATOM 1292 C CA . LEU A 1 167 ? -5.566 10.703 -18.328 1 85.12 167 LEU A CA 1
ATOM 1293 C C . LEU A 1 167 ? -5.293 10.094 -19.703 1 85.12 167 LEU A C 1
ATOM 1295 O O . LEU A 1 167 ? -4.32 10.461 -20.359 1 85.12 167 LEU A O 1
ATOM 1299 N N . PHE A 1 168 ? -6.129 9.039 -20.094 1 82.75 168 PHE A N 1
ATOM 1300 C CA . PHE A 1 168 ? -5.973 8.383 -21.391 1 82.75 168 PHE A CA 1
ATOM 1301 C C . PHE A 1 168 ? -7.188 8.633 -22.281 1 82.75 168 PHE A C 1
ATOM 1303 O O . PHE A 1 168 ? -8.289 8.859 -21.781 1 82.75 168 PHE A O 1
ATOM 1310 N N . MET B 1 1 ? -30.938 -34.312 10.148 1 21.73 1 MET B N 1
ATOM 1311 C CA . MET B 1 1 ? -30.672 -32.875 10.016 1 21.73 1 MET B CA 1
ATOM 1312 C C . MET B 1 1 ? -29.25 -32.531 10.453 1 21.73 1 MET B C 1
ATOM 1314 O O . MET B 1 1 ? -28.969 -32.469 11.656 1 21.73 1 MET B O 1
ATOM 1318 N N . ILE B 1 2 ? -28.234 -32.969 9.859 1 24.97 2 ILE B N 1
ATOM 1319 C CA . ILE B 1 2 ? -26.844 -32.969 10.297 1 24.97 2 ILE B CA 1
ATOM 1320 C C . ILE B 1 2 ? -26.281 -31.562 10.25 1 24.97 2 ILE B C 1
ATOM 1322 O O . ILE B 1 2 ? -26.25 -30.938 9.195 1 24.97 2 ILE B O 1
ATOM 1326 N N . LEU B 1 3 ? -26.469 -30.844 11.352 1 25.48 3 LEU B N 1
ATOM 1327 C CA . LEU B 1 3 ? -26.031 -29.469 11.562 1 25.48 3 LEU B CA 1
ATOM 1328 C C . LEU B 1 3 ? -24.531 -29.344 11.398 1 25.48 3 LEU B C 1
ATOM 1330 O O . LEU B 1 3 ? -23.766 -29.891 12.195 1 25.48 3 LEU B O 1
ATOM 1334 N N . ARG B 1 4 ? -24.125 -29.516 10.141 1 27.19 4 ARG B N 1
ATOM 1335 C CA . ARG B 1 4 ? -22.703 -29.359 9.828 1 27.19 4 ARG B CA 1
ATOM 1336 C C . ARG B 1 4 ? -22.156 -28.078 10.438 1 27.19 4 ARG B C 1
ATOM 1338 O O . ARG B 1 4 ? -22.812 -27.031 10.438 1 27.19 4 ARG B O 1
ATOM 1345 N N . ALA B 1 5 ? -21.359 -28.281 11.43 1 29.64 5 ALA B N 1
ATOM 1346 C CA . ALA B 1 5 ? -20.703 -27.359 12.352 1 29.64 5 ALA B CA 1
ATOM 1347 C C . ALA B 1 5 ? -19.984 -26.234 11.602 1 29.64 5 ALA B C 1
ATOM 1349 O O . ALA B 1 5 ? -19.203 -26.5 10.688 1 29.64 5 ALA B O 1
ATOM 1350 N N . PRO B 1 6 ? -20.688 -25.156 11.57 1 32.94 6 PRO B N 1
ATOM 1351 C CA . PRO B 1 6 ? -20.391 -23.875 10.914 1 32.94 6 PRO B CA 1
ATOM 1352 C C . PRO B 1 6 ? -18.984 -23.359 11.242 1 32.94 6 PRO B C 1
ATOM 1354 O O . PRO B 1 6 ? -18.641 -22.234 10.898 1 32.94 6 PRO B O 1
ATOM 1357 N N . CYS B 1 7 ? -18.266 -24.188 11.992 1 29.72 7 CYS B N 1
ATOM 1358 C CA . CYS B 1 7 ? -17.266 -23.688 12.922 1 29.72 7 CYS B CA 1
ATOM 1359 C C . CYS B 1 7 ? -15.992 -23.281 12.188 1 29.72 7 CYS B C 1
ATOM 1361 O O . CYS B 1 7 ? -15.062 -22.734 12.789 1 29.72 7 CYS B O 1
ATOM 1363 N N . ARG B 1 8 ? -15.734 -23.984 11.141 1 29.33 8 ARG B N 1
ATOM 1364 C CA . ARG B 1 8 ? -14.375 -23.875 10.625 1 29.33 8 ARG B CA 1
ATOM 1365 C C . ARG B 1 8 ? -14.078 -22.438 10.203 1 29.33 8 ARG B C 1
ATOM 1367 O O . ARG B 1 8 ? -12.945 -21.969 10.367 1 29.33 8 ARG B O 1
ATOM 1374 N N . ASN B 1 9 ? -15.094 -21.812 9.734 1 32.28 9 ASN B N 1
ATOM 1375 C CA . ASN B 1 9 ? -14.969 -20.5 9.109 1 32.28 9 ASN B CA 1
ATOM 1376 C C . ASN B 1 9 ? -14.609 -19.422 10.133 1 32.28 9 ASN B C 1
ATOM 1378 O O . ASN B 1 9 ? -13.875 -18.484 9.82 1 32.28 9 ASN B O 1
ATOM 1382 N N . ALA B 1 10 ? -15.062 -19.609 11.422 1 36.53 10 ALA B N 1
ATOM 1383 C CA . ALA B 1 10 ? -14.703 -18.75 12.539 1 36.53 10 ALA B CA 1
ATOM 1384 C C . ALA B 1 10 ? -13.227 -18.891 12.898 1 36.53 10 ALA B C 1
ATOM 1386 O O . ALA B 1 10 ? -12.578 -17.922 13.273 1 36.53 10 ALA B O 1
ATOM 1387 N N . ARG B 1 11 ? -12.719 -20.125 12.719 1 30.22 11 ARG B N 1
ATOM 1388 C CA . ARG B 1 11 ? -11.328 -20.375 13.078 1 30.22 11 ARG B CA 1
ATOM 1389 C C . ARG B 1 11 ? -10.383 -19.656 12.117 1 30.22 11 ARG B C 1
ATOM 1391 O O . ARG B 1 11 ? -9.391 -19.062 12.539 1 30.22 11 ARG B O 1
ATOM 1398 N N . ILE B 1 12 ? -10.719 -19.766 10.914 1 32.44 12 ILE B N 1
ATOM 1399 C CA . ILE B 1 12 ? -9.844 -19.141 9.922 1 32.44 12 ILE B CA 1
ATOM 1400 C C . ILE B 1 12 ? -9.914 -17.625 10.039 1 32.44 12 ILE B C 1
ATOM 1402 O O . ILE B 1 12 ? -8.906 -16.938 9.914 1 32.44 12 ILE B O 1
ATOM 1406 N N . LEU B 1 13 ? -11.031 -17.078 10.469 1 36.91 13 LEU B N 1
ATOM 1407 C CA . LEU B 1 13 ? -11.203 -15.664 10.742 1 36.91 13 LEU B CA 1
ATOM 1408 C C . LEU B 1 13 ? -10.312 -15.219 11.906 1 36.91 13 LEU B C 1
ATOM 1410 O O . LEU B 1 13 ? -9.672 -14.172 11.836 1 36.91 13 LEU B O 1
ATOM 1414 N N . TRP B 1 14 ? -10.219 -15.984 12.93 1 38.81 14 TRP B N 1
ATOM 1415 C CA . TRP B 1 14 ? -9.422 -15.703 14.117 1 38.81 14 TRP B CA 1
ATOM 1416 C C . TRP B 1 14 ? -7.934 -15.852 13.82 1 38.81 14 TRP B C 1
ATOM 1418 O O . TRP B 1 14 ? -7.129 -15.008 14.219 1 38.81 14 TRP B O 1
ATOM 1428 N N . VAL B 1 15 ? -7.637 -16.844 13.023 1 36.5 15 VAL B N 1
ATOM 1429 C CA . VAL B 1 15 ? -6.223 -17.031 12.727 1 36.5 15 VAL B CA 1
ATOM 1430 C C . VAL B 1 15 ? -5.723 -15.914 11.82 1 36.5 15 VAL B C 1
ATOM 1432 O O . VAL B 1 15 ? -4.633 -15.375 12.031 1 36.5 15 VAL B O 1
ATOM 1435 N N . THR B 1 16 ? -6.512 -15.469 10.867 1 39.25 16 THR B N 1
ATOM 1436 C CA . THR B 1 16 ? -6.113 -14.352 10.016 1 39.25 16 THR B CA 1
ATOM 1437 C C . THR B 1 16 ? -6.145 -13.039 10.789 1 39.25 16 THR B C 1
ATOM 1439 O O . THR B 1 16 ? -5.262 -12.195 10.625 1 39.25 16 THR B O 1
ATOM 1442 N N . GLN B 1 17 ? -7.047 -12.789 11.68 1 42.41 17 GLN B N 1
ATOM 1443 C CA . GLN B 1 17 ? -6.988 -11.695 12.648 1 42.41 17 GLN B CA 1
ATOM 1444 C C . GLN B 1 17 ? -5.824 -11.883 13.617 1 42.41 17 GLN B C 1
ATOM 1446 O O . GLN B 1 17 ? -5.137 -10.914 13.953 1 42.41 17 GLN B O 1
ATOM 1451 N N . ILE B 1 18 ? -5.656 -13.023 14.078 1 40.47 18 ILE B N 1
ATOM 1452 C CA . ILE B 1 18 ? -4.516 -13.367 14.922 1 40.47 18 ILE B CA 1
ATOM 1453 C C . ILE B 1 18 ? -3.234 -13.336 14.086 1 40.47 18 ILE B C 1
ATOM 1455 O O . ILE B 1 18 ? -2.215 -12.805 14.531 1 40.47 18 ILE B O 1
ATOM 1459 N N . GLN B 1 19 ? -3.225 -13.891 12.93 1 40.06 19 GLN B N 1
ATOM 1460 C CA . GLN B 1 19 ? -2.021 -13.805 12.109 1 40.06 19 GLN B CA 1
ATOM 1461 C C . GLN B 1 19 ? -1.749 -12.367 11.672 1 40.06 19 GLN B C 1
ATOM 1463 O O . GLN B 1 19 ? -0.601 -11.922 11.688 1 40.06 19 GLN B O 1
ATOM 1468 N N . LYS B 1 20 ? -2.711 -11.555 11.32 1 41.78 20 LYS B N 1
ATOM 1469 C CA . LYS B 1 20 ? -2.553 -10.109 11.18 1 41.78 20 LYS B CA 1
ATOM 1470 C C . LYS B 1 20 ? -2.184 -9.469 12.516 1 41.78 20 LYS B C 1
ATOM 1472 O O . LYS B 1 20 ? -1.319 -8.594 12.578 1 41.78 20 LYS B O 1
ATOM 1477 N N . ALA B 1 21 ? -2.799 -9.812 13.516 1 40.12 21 ALA B N 1
ATOM 1478 C CA . ALA B 1 21 ? -2.393 -9.484 14.883 1 40.12 21 ALA B CA 1
ATOM 1479 C C . ALA B 1 21 ? -1.096 -10.203 15.258 1 40.12 21 ALA B C 1
ATOM 1481 O O . ALA B 1 21 ? -0.23 -9.625 15.914 1 40.12 21 ALA B O 1
ATOM 1482 N N . ILE B 1 22 ? -0.897 -11.469 15.047 1 38.53 22 ILE B N 1
ATOM 1483 C CA . ILE B 1 22 ? 0.348 -12.203 15.266 1 38.53 22 ILE B CA 1
ATOM 1484 C C . ILE B 1 22 ? 1.428 -11.672 14.32 1 38.53 22 ILE B C 1
ATOM 1486 O O . ILE B 1 22 ? 2.555 -11.406 14.742 1 38.53 22 ILE B O 1
ATOM 1490 N N . ASP B 1 23 ? 1.316 -11.594 13.07 1 40.16 23 ASP B N 1
ATOM 1491 C CA . ASP B 1 23 ? 2.277 -10.961 12.172 1 40.16 23 ASP B CA 1
ATOM 1492 C C . ASP B 1 23 ? 2.529 -9.508 12.57 1 40.16 23 ASP B C 1
ATOM 1494 O O . ASP B 1 23 ? 3.662 -9.031 12.5 1 40.16 23 ASP B O 1
ATOM 1498 N N . SER B 1 24 ? 1.608 -8.82 13.07 1 40.12 24 SER B N 1
ATOM 1499 C CA . SER B 1 24 ? 1.862 -7.57 13.773 1 40.12 24 SER B CA 1
ATOM 1500 C C . SER B 1 24 ? 2.664 -7.809 15.047 1 40.12 24 SER B C 1
ATOM 1502 O O . SER B 1 24 ? 3.559 -7.027 15.383 1 40.12 24 SER B O 1
ATOM 1504 N N . PHE B 1 25 ? 2.361 -8.758 15.875 1 34.22 25 PHE B N 1
ATOM 1505 C CA . PHE B 1 25 ? 3.111 -9.109 17.078 1 34.22 25 PHE B CA 1
ATOM 1506 C C . PHE B 1 25 ? 4.422 -9.805 16.703 1 34.22 25 PHE B C 1
ATOM 1508 O O . PHE B 1 25 ? 5.453 -9.562 17.328 1 34.22 25 PHE B O 1
ATOM 1515 N N . GLU B 1 26 ? 4.484 -10.883 16.047 1 36.59 26 GLU B N 1
ATOM 1516 C CA . GLU B 1 26 ? 5.734 -11.555 15.703 1 36.59 26 GLU B CA 1
ATOM 1517 C C . GLU B 1 26 ? 6.672 -10.617 14.953 1 36.59 26 GLU B C 1
ATOM 1519 O O . GLU B 1 26 ? 7.891 -10.672 15.133 1 36.59 26 GLU B O 1
ATOM 1524 N N . ILE B 1 27 ? 6.316 -9.836 14.133 1 34.72 27 ILE B N 1
ATOM 1525 C CA . ILE B 1 27 ? 7.176 -8.758 13.641 1 34.72 27 ILE B CA 1
ATOM 1526 C C . ILE B 1 27 ? 7.602 -7.867 14.805 1 34.72 27 ILE B C 1
ATOM 1528 O O . ILE B 1 27 ? 8.758 -7.441 14.883 1 34.72 27 ILE B O 1
ATOM 1532 N N . ASP B 1 28 ? 6.766 -7.746 15.812 1 32.34 28 ASP B N 1
ATOM 1533 C CA . ASP B 1 28 ? 7.238 -7.035 17 1 32.34 28 ASP B CA 1
ATOM 1534 C C . ASP B 1 28 ? 8.281 -7.855 17.75 1 32.34 28 ASP B C 1
ATOM 1536 O O . ASP B 1 28 ? 9.258 -7.305 18.266 1 32.34 28 ASP B O 1
ATOM 1540 N N . THR B 1 29 ? 8.07 -9.172 18.109 1 32.19 29 THR B N 1
ATOM 1541 C CA . THR B 1 29 ? 9.047 -9.93 18.891 1 32.19 29 THR B CA 1
ATOM 1542 C C . THR B 1 29 ? 10.297 -10.211 18.062 1 32.19 29 THR B C 1
ATOM 1544 O O . THR B 1 29 ? 11.406 -10.219 18.594 1 32.19 29 THR B O 1
ATOM 1547 N N . SER B 1 30 ? 10.133 -10.844 16.875 1 34.03 30 SER B N 1
ATOM 1548 C CA . SER B 1 30 ? 11.359 -11.094 16.125 1 34.03 30 SER B CA 1
ATOM 1549 C C . SER B 1 30 ? 12.078 -9.797 15.797 1 34.03 30 SER B C 1
ATOM 1551 O O . SER B 1 30 ? 13.211 -9.812 15.305 1 34.03 30 SER B O 1
ATOM 1553 N N . ARG B 1 31 ? 11.391 -8.789 15.727 1 30.56 31 ARG B N 1
ATOM 1554 C CA . ARG B 1 31 ? 12.023 -7.496 15.477 1 30.56 31 ARG B CA 1
ATOM 1555 C C . ARG B 1 31 ? 12.906 -7.082 16.641 1 30.56 31 ARG B C 1
ATOM 1557 O O . ARG B 1 31 ? 13.492 -5.996 16.641 1 30.56 31 ARG B O 1
ATOM 1564 N N . LYS B 1 32 ? 12.727 -7.598 17.828 1 30.56 32 LYS B N 1
ATOM 1565 C CA . LYS B 1 32 ? 13.609 -7.09 18.875 1 30.56 32 LYS B CA 1
ATOM 1566 C C . LYS B 1 32 ? 15.07 -7.18 18.469 1 30.56 32 LYS B C 1
ATOM 1568 O O . LYS B 1 32 ? 15.961 -6.684 19.156 1 30.56 32 LYS B O 1
ATOM 1573 N N . SER B 1 33 ? 15.523 -8.367 17.953 1 29.55 33 SER B N 1
ATOM 1574 C CA . SER B 1 33 ? 16.984 -8.336 17.906 1 29.55 33 SER B CA 1
ATOM 1575 C C . SER B 1 33 ? 17.469 -7.258 16.953 1 29.55 33 SER B C 1
ATOM 1577 O O . SER B 1 33 ? 18.625 -6.82 17.047 1 29.55 33 SER B O 1
ATOM 1579 N N . GLY B 1 34 ? 17.172 -7.508 15.672 1 28.02 34 GLY B N 1
ATOM 1580 C CA . GLY B 1 34 ? 18.156 -6.855 14.82 1 28.02 34 GLY B CA 1
ATOM 1581 C C . GLY B 1 34 ? 18.125 -5.344 14.938 1 28.02 34 GLY B C 1
ATOM 1582 O O . GLY B 1 34 ? 17.25 -4.777 15.586 1 28.02 34 GLY B O 1
ATOM 1583 N N . GLU B 1 35 ? 18.906 -4.637 13.883 1 28.89 35 GLU B N 1
ATOM 1584 C CA . GLU B 1 35 ? 19.625 -3.391 13.609 1 28.89 35 GLU B CA 1
ATOM 1585 C C . GLU B 1 35 ? 18.672 -2.201 13.586 1 28.89 35 GLU B C 1
ATOM 1587 O O . GLU B 1 35 ? 17.453 -2.373 13.422 1 28.89 35 GLU B O 1
ATOM 1592 N N . SER B 1 36 ? 19.203 -1.03 13.836 1 29.02 36 SER B N 1
ATOM 1593 C CA . SER B 1 36 ? 19.016 0.415 13.898 1 29.02 36 SER B CA 1
ATOM 1594 C C . SER B 1 36 ? 18.016 0.889 12.844 1 29.02 36 SER B C 1
ATOM 1596 O O . SER B 1 36 ? 18.25 0.714 11.641 1 29.02 36 SER B O 1
ATOM 1598 N N . SER B 1 37 ? 16.797 0.832 13.008 1 29.92 37 SER B N 1
ATOM 1599 C CA . SER B 1 37 ? 15.562 1.182 12.328 1 29.92 37 SER B CA 1
ATOM 1600 C C . SER B 1 37 ? 15.781 2.285 11.305 1 29.92 37 SER B C 1
ATOM 1602 O O . SER B 1 37 ? 15.625 2.062 10.102 1 29.92 37 SER B O 1
ATOM 1604 N N . ILE B 1 38 ? 15.305 3.594 11.555 1 34.09 38 ILE B N 1
ATOM 1605 C CA . ILE B 1 38 ? 14.742 4.754 10.875 1 34.09 38 ILE B CA 1
ATOM 1606 C C . ILE B 1 38 ? 15.859 5.609 10.289 1 34.09 38 ILE B C 1
ATOM 1608 O O . ILE B 1 38 ? 15.602 6.645 9.672 1 34.09 38 ILE B O 1
ATOM 1612 N N . ASP B 1 39 ? 16.953 5.84 10.938 1 35.97 39 ASP B N 1
ATOM 1613 C CA . ASP B 1 39 ? 17.5 7.102 10.438 1 35.97 39 ASP B CA 1
ATOM 1614 C C . ASP B 1 39 ? 17.297 7.223 8.93 1 35.97 39 ASP B C 1
ATOM 1616 O O . ASP B 1 39 ? 17.594 8.266 8.336 1 35.97 39 ASP B O 1
ATOM 1620 N N . ALA B 1 40 ? 17.594 6.035 7.902 1 39.09 40 ALA B N 1
ATOM 1621 C CA . ALA B 1 40 ? 18.781 5.527 7.223 1 39.09 40 ALA B CA 1
ATOM 1622 C C . ALA B 1 40 ? 18.641 5.645 5.707 1 39.09 40 ALA B C 1
ATOM 1624 O O . ALA B 1 40 ? 17.625 5.238 5.137 1 39.09 40 ALA B O 1
ATOM 1625 N N . ALA B 1 41 ? 19.031 6.598 5.02 1 52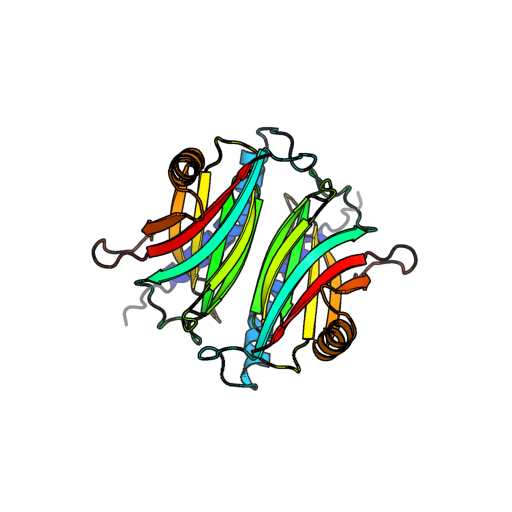.19 41 ALA B N 1
ATOM 1626 C CA . ALA B 1 41 ? 19.547 6.461 3.662 1 52.19 41 ALA B CA 1
ATOM 1627 C C . ALA B 1 41 ? 19.766 4.996 3.301 1 52.19 41 ALA B C 1
ATOM 1629 O O . ALA B 1 41 ? 20.672 4.348 3.834 1 52.19 41 ALA B O 1
ATOM 1630 N N . GLY B 1 42 ? 18.531 4.176 3.318 1 70.88 42 GLY B N 1
ATOM 1631 C CA . GLY B 1 42 ? 18.734 2.775 2.98 1 70.88 42 GLY B CA 1
ATOM 1632 C C . GLY B 1 42 ? 19.797 2.566 1.911 1 70.88 42 GLY B C 1
ATOM 1633 O O . GLY B 1 42 ? 20.469 3.514 1.507 1 70.88 42 GLY B O 1
ATOM 1634 N N . LEU B 1 43 ? 20.188 1.385 1.896 1 85.38 43 LEU B N 1
ATOM 1635 C CA . LEU B 1 43 ? 21.141 0.942 0.886 1 85.38 43 LEU B CA 1
ATOM 1636 C C . LEU B 1 43 ? 20.594 1.175 -0.518 1 85.38 43 LEU B C 1
ATOM 1638 O O . LEU B 1 43 ? 21.359 1.227 -1.485 1 85.38 43 LEU B O 1
ATOM 1642 N N . GLY B 1 44 ? 19.359 1.419 -0.564 1 90.12 44 GLY B N 1
ATOM 1643 C CA . GLY B 1 44 ? 18.75 1.507 -1.881 1 90.12 44 GLY B CA 1
ATOM 1644 C C . GLY B 1 44 ? 17.234 1.394 -1.847 1 90.12 44 GLY B C 1
ATOM 1645 O O . GLY B 1 44 ? 16.625 1.567 -0.793 1 90.12 44 GLY B O 1
ATOM 1646 N N . ARG B 1 45 ? 16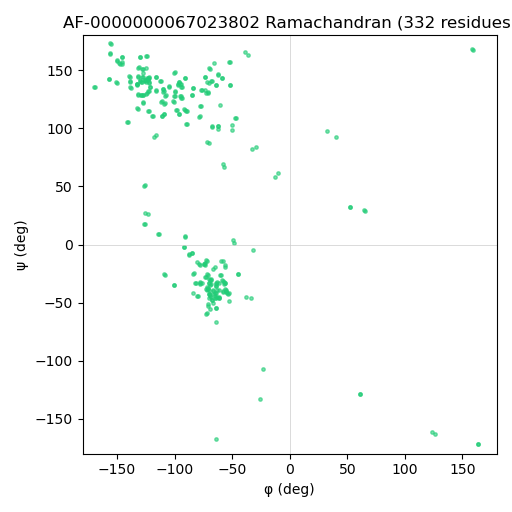.656 1.292 -2.992 1 88.25 45 ARG B N 1
ATOM 1647 C CA . ARG B 1 45 ? 15.219 1.122 -3.176 1 88.25 45 ARG B CA 1
ATOM 1648 C C . ARG B 1 45 ? 14.922 -0.064 -4.086 1 88.25 45 ARG B C 1
ATOM 1650 O O . ARG B 1 45 ? 15.664 -0.328 -5.035 1 88.25 45 ARG B O 1
ATOM 1657 N N . LEU B 1 46 ? 13.875 -0.677 -3.734 1 92.69 46 LEU B N 1
ATOM 1658 C CA . LEU B 1 46 ? 13.328 -1.755 -4.555 1 92.69 46 LEU B CA 1
ATOM 1659 C C . LEU B 1 46 ? 12.008 -1.342 -5.188 1 92.69 46 LEU B C 1
ATOM 1661 O O . LEU B 1 46 ? 10.992 -1.215 -4.496 1 92.69 46 LEU B O 1
ATOM 1665 N N . LEU B 1 47 ? 12.023 -1.165 -6.457 1 92.12 47 LEU B N 1
ATOM 1666 C CA . LEU B 1 47 ? 10.789 -0.929 -7.203 1 92.12 47 LEU B CA 1
ATOM 1667 C C . LEU B 1 47 ? 10.117 -2.246 -7.57 1 92.12 47 LEU B C 1
ATOM 1669 O O . LEU B 1 47 ? 10.766 -3.152 -8.102 1 92.12 47 LEU B O 1
ATOM 1673 N N . ILE B 1 48 ? 8.828 -2.311 -7.234 1 94.31 48 ILE B N 1
ATOM 1674 C CA . ILE B 1 48 ? 8.086 -3.559 -7.367 1 94.31 48 ILE B CA 1
ATOM 1675 C C . ILE B 1 48 ? 6.848 -3.33 -8.227 1 94.31 48 ILE B C 1
ATOM 1677 O O . ILE B 1 48 ? 6.082 -2.396 -7.988 1 94.31 48 ILE B O 1
ATOM 1681 N N . GLU B 1 49 ? 6.66 -4.18 -9.227 1 93.44 49 GLU B N 1
ATOM 1682 C CA . GLU B 1 49 ? 5.469 -4.129 -10.062 1 93.44 49 GLU B CA 1
ATOM 1683 C C . GLU B 1 49 ? 4.852 -5.512 -10.234 1 93.44 49 GLU B C 1
ATOM 1685 O O . GLU B 1 49 ? 5.477 -6.406 -10.812 1 93.44 49 GLU B O 1
ATOM 1690 N N . LEU B 1 50 ? 3.676 -5.617 -9.758 1 95.5 50 LEU B N 1
ATOM 1691 C CA . LEU B 1 50 ? 2.91 -6.824 -10.047 1 95.5 50 LEU B CA 1
ATOM 1692 C C . LEU B 1 50 ? 2.342 -6.781 -11.461 1 95.5 50 LEU B C 1
ATOM 1694 O O . LEU B 1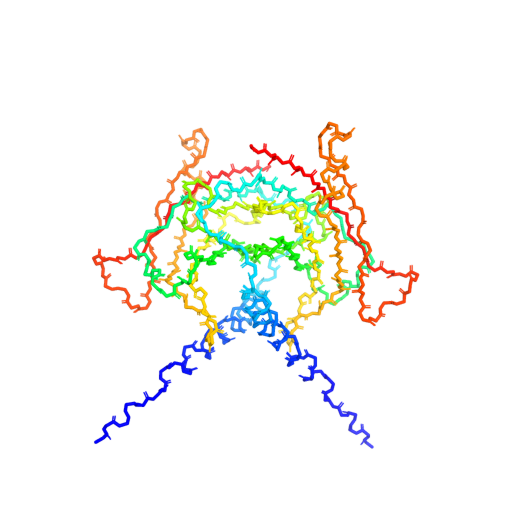 50 ? 1.487 -5.945 -11.766 1 95.5 50 LEU B O 1
ATOM 1698 N N . SER B 1 51 ? 2.766 -7.773 -12.281 1 93.44 51 SER B N 1
ATOM 1699 C CA . SER B 1 51 ? 2.379 -7.695 -13.68 1 93.44 51 SER B CA 1
ATOM 1700 C C . SER B 1 51 ? 1.34 -8.758 -14.031 1 93.44 51 SER B C 1
ATOM 1702 O O . SER B 1 51 ? 0.568 -8.586 -14.977 1 93.44 51 SER B O 1
ATOM 1704 N N . PHE B 1 52 ? 1.352 -9.852 -13.258 1 93 52 PHE B N 1
ATOM 1705 C CA . PHE B 1 52 ? 0.446 -10.93 -13.617 1 93 52 PHE B CA 1
ATOM 1706 C C . PHE B 1 52 ? 0.157 -11.82 -12.406 1 93 52 PHE B C 1
ATOM 1708 O O . PHE B 1 52 ? 1.028 -12.031 -11.562 1 93 52 PHE B O 1
ATOM 1715 N N . VAL B 1 53 ? -1.031 -12.258 -12.312 1 92.38 53 VAL B N 1
ATOM 1716 C CA . VAL B 1 53 ? -1.463 -13.242 -11.328 1 92.38 53 VAL B CA 1
ATOM 1717 C C . VAL B 1 53 ? -2.182 -14.398 -12.023 1 92.38 53 VAL B C 1
ATOM 1719 O O . VAL B 1 53 ? -3.104 -14.172 -12.812 1 92.38 53 VAL B O 1
ATOM 1722 N N . GLY B 1 54 ? -1.729 -15.586 -11.695 1 90.94 54 GLY B N 1
ATOM 1723 C CA . GLY B 1 54 ? -2.291 -16.75 -12.367 1 90.94 54 GLY B CA 1
ATOM 1724 C C . GLY B 1 54 ? -2.789 -17.812 -11.398 1 90.94 54 GLY B C 1
ATOM 1725 O O . GLY B 1 54 ? -2.287 -17.922 -10.281 1 90.94 54 GLY B O 1
ATOM 1726 N N . ASN B 1 55 ? -3.809 -18.531 -11.898 1 89.5 55 ASN B N 1
ATOM 1727 C CA . ASN B 1 55 ? -4.328 -19.734 -11.258 1 89.5 55 ASN B CA 1
ATOM 1728 C C . ASN B 1 55 ? -4.953 -19.422 -9.898 1 89.5 55 ASN B C 1
ATOM 1730 O O . ASN B 1 55 ? -4.77 -20.172 -8.938 1 89.5 55 ASN B O 1
ATOM 1734 N N . ILE B 1 56 ? -5.457 -18.266 -9.781 1 84.81 56 ILE B N 1
ATOM 1735 C CA . ILE B 1 56 ? -6.215 -17.938 -8.578 1 84.81 56 ILE B CA 1
ATOM 1736 C C . ILE B 1 56 ? -7.711 -18.031 -8.867 1 84.81 56 ILE B C 1
ATOM 1738 O O . ILE B 1 56 ? -8.188 -17.531 -9.891 1 84.81 56 ILE B O 1
ATOM 1742 N N . GLU B 1 57 ? -8.352 -18.766 -8.031 1 76.44 57 GLU B N 1
ATOM 1743 C CA . GLU B 1 57 ? -9.805 -18.859 -8.188 1 76.44 57 GLU B CA 1
ATOM 1744 C C . GLU B 1 57 ? -10.477 -17.531 -7.875 1 76.44 57 GLU B C 1
ATOM 1746 O O . GLU B 1 57 ? -10.516 -17.094 -6.719 1 76.44 57 GLU B O 1
ATOM 1751 N N . THR B 1 58 ? -10.789 -16.906 -8.867 1 69 58 THR B N 1
ATOM 1752 C CA . THR B 1 58 ? -11.367 -15.57 -8.703 1 69 58 THR B CA 1
ATOM 1753 C C . THR B 1 58 ? -12.891 -15.648 -8.641 1 69 58 THR B C 1
ATOM 1755 O O . THR B 1 58 ? -13.57 -14.625 -8.57 1 69 58 THR B O 1
ATOM 1758 N N . SER B 1 59 ? -13.391 -16.797 -8.781 1 67.69 59 SER B N 1
ATOM 1759 C CA . SER B 1 59 ? -14.836 -16.906 -8.68 1 67.69 59 SER B CA 1
ATOM 1760 C C . SER B 1 59 ? -15.344 -16.359 -7.355 1 67.69 59 SER B C 1
ATOM 1762 O O . SER B 1 59 ? -16.516 -15.984 -7.242 1 67.69 59 SER B O 1
ATOM 1764 N N . LEU B 1 60 ? -14.438 -16.266 -6.492 1 59.59 60 LEU B N 1
ATOM 1765 C CA . LEU B 1 60 ? -14.82 -15.797 -5.164 1 59.59 60 LEU B CA 1
ATOM 1766 C C . LEU B 1 60 ? -14.781 -14.273 -5.086 1 59.59 60 LEU B C 1
ATOM 1768 O O . LEU B 1 60 ? -15.227 -13.688 -4.094 1 59.59 60 LEU B O 1
ATOM 1772 N N . THR B 1 61 ? -14.227 -13.742 -6.184 1 62.69 61 THR B N 1
ATOM 1773 C CA . THR B 1 61 ? -14.133 -12.289 -6.109 1 62.69 61 THR B CA 1
ATOM 1774 C C . THR B 1 61 ? -15.117 -11.633 -7.074 1 62.69 61 THR B C 1
ATOM 1776 O O . THR B 1 61 ? -15.242 -12.055 -8.227 1 62.69 61 THR B O 1
ATOM 1779 N N . CYS B 1 62 ? -15.961 -10.875 -6.602 1 58.12 62 CYS B N 1
ATOM 1780 C CA . CYS B 1 62 ? -17.016 -10.227 -7.379 1 58.12 62 CYS B CA 1
ATOM 1781 C C . CYS B 1 62 ? -16.422 -9.43 -8.539 1 58.12 62 CYS B C 1
ATOM 1783 O O . CYS B 1 62 ? -16.953 -9.461 -9.648 1 58.12 62 CYS B O 1
ATOM 1785 N N . ASP B 1 63 ? -15.367 -8.758 -8.359 1 66.44 63 ASP B N 1
ATOM 1786 C CA . ASP B 1 63 ? -14.875 -7.844 -9.383 1 66.44 63 ASP B CA 1
ATOM 1787 C C . ASP B 1 63 ? -13.445 -8.188 -9.789 1 66.44 63 ASP B C 1
ATOM 1789 O O . ASP B 1 63 ? -12.734 -7.352 -10.352 1 66.44 63 ASP B O 1
ATOM 1793 N N . LYS B 1 64 ? -13.109 -9.445 -9.609 1 76.75 64 LYS B N 1
ATOM 1794 C CA . LYS B 1 64 ? -11.781 -9.93 -9.969 1 76.75 64 LYS B CA 1
ATOM 1795 C C . LYS B 1 64 ? -10.695 -9.062 -9.344 1 76.75 64 LYS B C 1
ATOM 1797 O O . LYS B 1 64 ? -9.68 -8.773 -9.977 1 76.75 64 LYS B O 1
ATOM 1802 N N . GLN B 1 65 ? -11.109 -8.578 -8.172 1 82.06 65 GLN B N 1
ATOM 1803 C CA . GLN B 1 65 ? -10.148 -7.793 -7.402 1 82.06 65 GLN B CA 1
ATOM 1804 C C . GLN B 1 65 ? -9.406 -8.664 -6.395 1 82.06 65 GLN B C 1
ATOM 1806 O O . GLN B 1 65 ? -10.008 -9.523 -5.742 1 82.06 65 GLN B O 1
ATOM 1811 N N . ILE B 1 66 ? -8.141 -8.445 -6.367 1 88.5 66 ILE B N 1
ATOM 1812 C CA . ILE B 1 66 ? -7.332 -9.086 -5.336 1 88.5 66 ILE B CA 1
ATOM 1813 C C . ILE B 1 66 ? -6.562 -8.023 -4.555 1 88.5 66 ILE B C 1
ATOM 1815 O O . ILE B 1 66 ? -6.539 -6.852 -4.938 1 88.5 66 ILE B O 1
ATOM 1819 N N . VAL B 1 67 ? -6.098 -8.414 -3.391 1 88 67 VAL B N 1
ATOM 1820 C CA . VAL B 1 67 ? -5.207 -7.578 -2.594 1 88 67 VAL B CA 1
ATOM 1821 C C . VAL B 1 67 ? -3.799 -8.172 -2.596 1 88 67 VAL B C 1
ATOM 1823 O O . VAL B 1 67 ? -3.627 -9.375 -2.377 1 88 67 VAL B O 1
ATOM 1826 N N . CYS B 1 68 ? -2.908 -7.332 -2.848 1 94.19 68 CYS B N 1
ATOM 1827 C CA . CYS B 1 68 ? -1.514 -7.758 -2.834 1 94.19 68 CYS B CA 1
ATOM 1828 C C . CYS B 1 68 ? -0.735 -7.039 -1.737 1 94.19 68 CYS B C 1
ATOM 1830 O O . CYS B 1 68 ? -0.952 -5.852 -1.491 1 94.19 68 CYS B O 1
ATOM 1832 N N . ARG B 1 69 ? 0.19 -7.781 -1.164 1 92.81 69 ARG B N 1
ATOM 1833 C CA . ARG B 1 69 ? 1.068 -7.234 -0.135 1 92.81 69 ARG B CA 1
ATOM 1834 C C . ARG B 1 69 ? 2.525 -7.586 -0.417 1 92.81 69 ARG B C 1
ATOM 1836 O O . ARG B 1 69 ? 2.855 -8.75 -0.647 1 92.81 69 ARG B O 1
ATOM 1843 N N . PHE B 1 70 ? 3.32 -6.555 -0.384 1 95.81 70 PHE B N 1
ATOM 1844 C CA . PHE B 1 70 ? 4.766 -6.703 -0.502 1 95.81 70 PHE B CA 1
ATOM 1845 C C . PHE B 1 70 ? 5.457 -6.344 0.808 1 95.81 70 PHE B C 1
ATOM 1847 O O . PHE B 1 70 ? 5.078 -5.379 1.47 1 95.81 70 PHE B O 1
ATOM 1854 N N . GLU B 1 71 ? 6.496 -7.172 1.101 1 92.5 71 GLU B N 1
ATOM 1855 C CA . GLU B 1 71 ? 7.254 -6.895 2.314 1 92.5 71 GLU B CA 1
ATOM 1856 C C . GLU B 1 71 ? 8.75 -7.074 2.08 1 92.5 71 GLU B C 1
ATOM 1858 O O . GLU B 1 71 ? 9.172 -8 1.381 1 92.5 71 GLU B O 1
ATOM 1863 N N . LEU B 1 72 ? 9.492 -6.211 2.639 1 93.81 72 LEU B N 1
ATOM 1864 C CA . LEU B 1 72 ? 10.953 -6.266 2.697 1 93.81 72 LEU B CA 1
ATOM 1865 C C . LEU B 1 72 ? 11.461 -5.809 4.062 1 93.81 72 LEU B C 1
ATOM 1867 O O . LEU B 1 72 ? 11.445 -4.613 4.363 1 93.81 72 LEU B O 1
ATOM 1871 N N . GLY B 1 73 ? 11.891 -6.859 4.809 1 89.06 73 GLY B N 1
ATOM 1872 C CA . GLY B 1 73 ? 12.188 -6.527 6.191 1 89.06 73 GLY B CA 1
ATOM 1873 C C . GLY B 1 73 ? 10.977 -6 6.949 1 89.06 73 GLY B C 1
ATOM 1874 O O . GLY B 1 73 ? 9.922 -6.641 6.961 1 89.06 73 GLY B O 1
ATOM 1875 N N . LYS B 1 74 ? 11.148 -4.859 7.602 1 78 74 LYS B N 1
ATOM 1876 C CA . LYS B 1 74 ? 10.07 -4.277 8.391 1 78 74 LYS B CA 1
ATOM 1877 C C . LYS B 1 74 ? 9.141 -3.441 7.52 1 78 74 LYS B C 1
ATOM 1879 O O . LYS B 1 74 ? 8.078 -3.002 7.977 1 78 74 LYS B O 1
ATOM 1884 N N . HIS B 1 75 ? 9.461 -3.213 6.277 1 85 75 HIS B N 1
ATOM 1885 C CA . HIS B 1 75 ? 8.688 -2.346 5.395 1 85 75 HIS B CA 1
ATOM 1886 C C . HIS B 1 75 ? 7.707 -3.154 4.551 1 85 75 HIS B C 1
ATOM 1888 O O . HIS B 1 75 ? 8.031 -4.25 4.09 1 85 75 HIS B O 1
ATOM 1894 N N . SER B 1 76 ? 6.48 -2.547 4.418 1 89.31 76 SER B N 1
ATOM 1895 C CA . SER B 1 76 ? 5.48 -3.236 3.611 1 89.31 76 SER B CA 1
ATOM 1896 C C . SER B 1 76 ? 4.605 -2.246 2.854 1 89.31 76 SER B C 1
ATOM 1898 O O . SER B 1 76 ? 4.535 -1.068 3.213 1 89.31 76 SER B O 1
ATOM 1900 N N . ALA B 1 77 ? 4.055 -2.695 1.798 1 92.06 77 ALA B N 1
ATOM 1901 C CA . ALA B 1 77 ? 3.045 -1.997 1.003 1 92.06 77 ALA B CA 1
ATOM 1902 C C . ALA B 1 77 ? 1.939 -2.951 0.561 1 92.06 77 ALA B C 1
ATOM 1904 O O . ALA B 1 77 ? 2.211 -4.09 0.171 1 92.06 77 ALA B O 1
ATOM 1905 N N . THR B 1 78 ? 0.709 -2.471 0.722 1 91.44 78 THR B N 1
ATOM 1906 C CA . THR B 1 78 ? -0.464 -3.242 0.33 1 91.44 78 THR B CA 1
ATOM 1907 C C . THR B 1 78 ? -1.339 -2.445 -0.633 1 91.44 78 THR B C 1
ATOM 1909 O O . THR B 1 78 ? -1.537 -1.243 -0.45 1 91.44 78 THR B O 1
ATOM 1912 N N . GLY B 1 79 ? -1.848 -3.189 -1.619 1 89.69 79 GLY B N 1
ATOM 1913 C CA . GLY B 1 79 ? -2.727 -2.529 -2.572 1 89.69 79 GLY B CA 1
ATOM 1914 C C . GLY B 1 79 ? -3.686 -3.482 -3.258 1 89.69 79 GLY B C 1
ATOM 1915 O O . GLY B 1 79 ? -3.521 -4.703 -3.18 1 89.69 79 GLY B O 1
ATOM 1916 N N . GLU B 1 80 ? -4.648 -2.854 -3.855 1 86.12 80 GLU B N 1
ATOM 1917 C CA . GLU B 1 80 ? -5.613 -3.625 -4.629 1 86.12 80 GLU B CA 1
ATOM 1918 C C . GLU B 1 80 ? -5.184 -3.744 -6.09 1 86.12 80 GLU B C 1
ATOM 1920 O O . GLU B 1 80 ? -4.551 -2.834 -6.633 1 86.12 80 GLU B O 1
ATOM 1925 N N . ALA B 1 81 ? -5.484 -4.93 -6.594 1 86.69 81 ALA B N 1
ATOM 1926 C CA . ALA B 1 81 ? -5.203 -5.188 -8 1 86.69 81 ALA B CA 1
ATOM 1927 C C . ALA B 1 81 ? -6.43 -5.754 -8.711 1 86.69 81 ALA B C 1
ATOM 1929 O O . ALA B 1 81 ? -7.055 -6.699 -8.227 1 86.69 81 ALA B O 1
ATOM 1930 N N . ASN B 1 82 ? -6.75 -5.141 -9.797 1 83.25 82 ASN B N 1
ATOM 1931 C CA . ASN B 1 82 ? -7.812 -5.645 -10.664 1 83.25 82 ASN B CA 1
ATOM 1932 C C . ASN B 1 82 ? -7.262 -6.586 -11.734 1 83.25 82 ASN B C 1
ATOM 1934 O O . ASN B 1 82 ? -6.5 -6.164 -12.602 1 83.25 82 ASN B O 1
ATOM 1938 N N . LEU B 1 83 ? -7.645 -7.797 -11.695 1 85.94 83 LEU B N 1
ATOM 1939 C CA . LEU B 1 83 ? -7.082 -8.836 -12.555 1 85.94 83 LEU B CA 1
ATOM 1940 C C . LEU B 1 83 ? -7.547 -8.656 -14 1 85.94 83 LEU B C 1
ATOM 1942 O O . LEU B 1 83 ? -7.004 -9.281 -14.914 1 85.94 83 LEU B O 1
ATOM 1946 N N . LYS B 1 84 ? -8.523 -7.855 -14.125 1 78.38 84 LYS B N 1
ATOM 1947 C CA . LYS B 1 84 ? -8.969 -7.562 -15.484 1 78.38 84 LYS B CA 1
ATOM 1948 C C . LYS B 1 84 ? -7.992 -6.641 -16.203 1 78.38 84 LYS B C 1
ATOM 1950 O O . LYS B 1 84 ? -8.023 -6.523 -17.422 1 78.38 84 LYS B O 1
ATOM 1955 N N . ASN B 1 85 ? -7.191 -6.027 -15.375 1 76.75 85 ASN B N 1
ATOM 1956 C CA . ASN B 1 85 ? -6.203 -5.141 -15.984 1 76.75 85 ASN B CA 1
ATOM 1957 C C . ASN B 1 85 ? -5.098 -5.93 -16.688 1 76.75 85 ASN B C 1
ATOM 1959 O O . ASN B 1 85 ? -4.629 -6.941 -16.156 1 76.75 85 ASN B O 1
ATOM 1963 N N . GLU B 1 86 ? -4.879 -5.527 -17.875 1 69.19 86 GLU B N 1
ATOM 1964 C CA . GLU B 1 86 ? -3.902 -6.273 -18.656 1 69.19 86 GLU B CA 1
ATOM 1965 C C . GLU B 1 86 ? -2.479 -5.82 -18.344 1 69.19 86 GLU B C 1
ATOM 1967 O O . GLU B 1 86 ? -1.516 -6.523 -18.656 1 69.19 86 GLU B O 1
ATOM 1972 N N . GLU B 1 87 ? -2.516 -4.586 -17.891 1 69.75 87 GLU B N 1
ATOM 1973 C CA . GLU B 1 87 ? -1.152 -4.133 -17.625 1 69.75 87 GLU B CA 1
ATOM 1974 C C . GLU B 1 87 ? -0.999 -3.643 -16.188 1 69.75 87 GLU B C 1
ATOM 1976 O O . GLU B 1 87 ? -1.949 -3.121 -15.602 1 69.75 87 GLU B O 1
ATOM 1981 N N . CYS B 1 88 ? 0.215 -3.719 -15.539 1 72.62 88 CYS B N 1
ATOM 1982 C CA . CYS B 1 88 ? 0.646 -3.279 -14.219 1 72.62 88 CYS B CA 1
ATOM 1983 C C . CYS B 1 88 ? -0.494 -3.381 -13.211 1 72.62 88 CYS B C 1
ATOM 1985 O O . CYS B 1 88 ? -1.316 -2.471 -13.102 1 72.62 88 CYS B O 1
ATOM 1987 N N . LEU B 1 89 ? -0.6 -4.32 -12.484 1 82.81 89 LEU B N 1
ATOM 1988 C CA . LEU B 1 89 ? -1.65 -4.586 -11.508 1 82.81 89 LEU B CA 1
ATOM 1989 C C . LEU B 1 89 ? -1.44 -3.758 -10.242 1 82.81 89 LEU B C 1
ATOM 1991 O O . LEU B 1 89 ? -2.4 -3.242 -9.664 1 82.81 89 LEU B O 1
ATOM 1995 N N . PHE B 1 90 ? -0.288 -3.543 -9.922 1 89.56 90 PHE B N 1
ATOM 1996 C CA . PHE B 1 90 ? 0.07 -2.795 -8.727 1 89.56 90 PHE B CA 1
ATOM 1997 C C . PHE B 1 90 ? 1.558 -2.465 -8.719 1 89.56 90 PHE B C 1
ATOM 1999 O O . PHE B 1 90 ? 2.389 -3.309 -9.062 1 89.56 90 PHE B O 1
ATOM 2006 N N . THR B 1 91 ? 1.868 -1.204 -8.359 1 88.25 91 THR B N 1
ATOM 2007 C CA . THR B 1 91 ? 3.262 -0.775 -8.312 1 88.25 91 THR B CA 1
ATOM 2008 C C . THR B 1 91 ? 3.553 -0.028 -7.012 1 88.25 91 THR B C 1
ATOM 2010 O O . THR B 1 91 ? 2.729 0.759 -6.543 1 88.25 91 THR B O 1
ATOM 2013 N N . THR B 1 92 ? 4.656 -0.302 -6.434 1 90.12 92 THR B N 1
ATOM 2014 C CA . THR B 1 92 ? 5.113 0.389 -5.234 1 90.12 92 THR B CA 1
ATOM 2015 C C . THR B 1 92 ? 6.637 0.32 -5.121 1 90.12 92 THR B C 1
ATOM 2017 O O . THR B 1 92 ? 7.301 -0.288 -5.965 1 90.12 92 THR B O 1
ATOM 2020 N N . GLN B 1 93 ? 7.188 1.058 -4.121 1 88.5 93 GLN B N 1
ATOM 2021 C CA . GLN B 1 93 ? 8.617 0.984 -3.818 1 88.5 93 GLN B CA 1
ATOM 2022 C C . GLN B 1 93 ? 8.852 0.751 -2.328 1 88.5 93 GLN B C 1
ATOM 2024 O O . GLN B 1 93 ? 8.086 1.24 -1.49 1 88.5 93 GLN B O 1
ATOM 2029 N N . LEU B 1 94 ? 9.828 -0.058 -2.055 1 90.88 94 LEU B N 1
ATOM 2030 C CA . LEU B 1 94 ? 10.227 -0.309 -0.674 1 90.88 94 LEU B CA 1
ATOM 2031 C C . LEU B 1 94 ? 11.703 0.02 -0.465 1 90.88 94 LEU B C 1
ATOM 2033 O O . LEU B 1 94 ? 12.531 -0.242 -1.341 1 90.88 94 LEU B O 1
ATOM 2037 N N . PRO B 1 95 ? 12.008 0.55 0.661 1 87.56 95 PRO B N 1
ATOM 2038 C CA . PRO B 1 95 ? 13.422 0.812 0.937 1 87.56 95 PRO B CA 1
ATOM 2039 C C . PRO B 1 95 ? 14.211 -0.462 1.235 1 87.56 95 PRO B C 1
ATOM 2041 O O . PRO B 1 95 ? 13.672 -1.392 1.847 1 87.56 95 PRO B O 1
ATOM 2044 N N . ILE B 1 96 ? 15.422 -0.467 0.787 1 92.12 96 ILE B N 1
ATOM 2045 C CA . ILE B 1 96 ? 16.359 -1.53 1.133 1 92.12 96 ILE B CA 1
ATOM 2046 C C . ILE B 1 96 ? 17.219 -1.093 2.312 1 92.12 96 ILE B C 1
ATOM 2048 O O . ILE B 1 96 ? 18.094 -0.231 2.166 1 92.12 96 ILE B O 1
ATOM 2052 N N . ILE B 1 97 ? 17 -1.767 3.426 1 87.44 97 ILE B N 1
ATOM 2053 C CA . ILE B 1 97 ? 17.719 -1.398 4.641 1 87.44 97 ILE B CA 1
ATOM 2054 C C . ILE B 1 97 ? 18.891 -2.359 4.863 1 87.44 97 ILE B C 1
ATOM 2056 O O . ILE B 1 97 ? 19.938 -1.967 5.387 1 87.44 97 ILE B O 1
ATOM 2060 N N . SER B 1 98 ? 18.656 -3.586 4.496 1 92.12 98 SER B N 1
ATOM 2061 C CA . SER B 1 98 ? 19.688 -4.625 4.633 1 92.12 98 SER B CA 1
ATOM 2062 C C . SER B 1 98 ? 19.703 -5.543 3.418 1 92.12 98 SER B C 1
ATOM 2064 O O . SER B 1 98 ? 18.656 -5.906 2.889 1 92.12 98 SER B O 1
ATOM 2066 N N . MET B 1 99 ? 20.859 -5.926 3.141 1 91.38 99 MET B N 1
ATOM 2067 C CA . MET B 1 99 ? 21.047 -6.797 1.983 1 91.38 99 MET B CA 1
ATOM 2068 C C . MET B 1 99 ? 20.562 -8.211 2.289 1 91.38 99 MET B C 1
ATOM 2070 O O . MET B 1 99 ? 20.328 -9 1.374 1 91.38 99 MET B O 1
ATOM 2074 N N . ASP B 1 100 ? 20.406 -8.453 3.562 1 93.69 100 ASP B N 1
ATOM 2075 C CA . ASP B 1 100 ? 20.031 -9.805 3.965 1 93.69 100 ASP B CA 1
ATOM 2076 C C . ASP B 1 100 ? 18.516 -9.945 4.043 1 93.69 100 ASP B C 1
ATOM 2078 O O . ASP B 1 100 ? 18 -10.992 4.449 1 93.69 100 ASP B O 1
ATOM 2082 N N . SER B 1 101 ? 17.938 -8.969 3.639 1 94.5 101 SER B N 1
ATOM 2083 C CA . SER B 1 101 ? 16.484 -8.984 3.744 1 94.5 101 SER B CA 1
ATOM 2084 C C . SER B 1 101 ? 15.875 -9.992 2.775 1 94.5 101 SER B C 1
ATOM 2086 O O . SER B 1 101 ? 16.484 -10.336 1.762 1 94.5 101 SER B O 1
ATOM 2088 N N . ILE B 1 102 ? 14.727 -10.508 3.162 1 96.62 102 ILE B N 1
ATOM 2089 C CA . ILE B 1 102 ? 13.922 -11.383 2.314 1 96.62 102 ILE B CA 1
ATOM 2090 C C . ILE B 1 102 ? 12.68 -10.633 1.835 1 96.62 102 ILE B C 1
ATOM 2092 O O . ILE B 1 102 ? 11.977 -10.008 2.631 1 96.62 102 ILE B O 1
ATOM 2096 N N . PHE B 1 103 ? 12.531 -10.703 0.544 1 96.62 103 PHE B N 1
ATOM 2097 C CA . PHE B 1 103 ? 11.312 -10.148 -0.033 1 96.62 103 PHE B CA 1
ATOM 2098 C C . PHE B 1 103 ? 10.172 -11.164 0.022 1 96.62 103 PHE B C 1
ATOM 2100 O O . PHE B 1 103 ? 10.352 -12.32 -0.369 1 96.62 103 PHE B O 1
ATOM 2107 N N . HIS B 1 104 ? 9 -10.641 0.461 1 96.81 104 HIS B N 1
ATOM 2108 C CA . HIS B 1 104 ? 7.805 -11.477 0.531 1 96.81 104 HIS B CA 1
ATOM 2109 C C . HIS B 1 104 ? 6.672 -10.898 -0.306 1 96.81 104 HIS B C 1
ATOM 2111 O O . HIS B 1 104 ? 6.453 -9.68 -0.301 1 96.81 104 HIS B O 1
ATOM 2117 N N . VAL B 1 105 ? 5.988 -11.75 -0.979 1 96.94 105 VAL B N 1
ATOM 2118 C CA . VAL B 1 105 ? 4.75 -11.398 -1.662 1 96.94 105 VAL B CA 1
ATOM 2119 C C . VAL B 1 105 ? 3.607 -12.273 -1.139 1 96.94 105 VAL B C 1
ATOM 2121 O O . VAL B 1 105 ? 3.781 -13.469 -0.925 1 96.94 105 VAL B O 1
ATOM 2124 N N . SER B 1 106 ? 2.477 -11.633 -0.888 1 93.62 106 SER B N 1
ATOM 2125 C CA . SER B 1 106 ? 1.254 -12.32 -0.491 1 93.62 106 SER B CA 1
ATOM 2126 C C . SER B 1 106 ? 0.057 -11.836 -1.3 1 93.62 106 SER B C 1
ATOM 2128 O O . SER B 1 106 ? -0.089 -10.633 -1.543 1 93.62 106 SER B O 1
ATOM 2130 N N . ILE B 1 107 ? -0.766 -12.75 -1.714 1 92.69 107 ILE B N 1
ATOM 2131 C CA . ILE B 1 107 ? -1.979 -12.43 -2.459 1 92.69 107 ILE B CA 1
ATOM 2132 C C . ILE B 1 107 ? -3.205 -12.852 -1.648 1 92.69 107 ILE B C 1
ATOM 2134 O O . ILE B 1 107 ? -3.266 -13.969 -1.129 1 92.69 107 ILE B O 1
ATOM 2138 N N . PHE B 1 108 ? -4.129 -11.883 -1.611 1 86.88 108 PHE B N 1
ATOM 2139 C CA . PHE B 1 108 ? -5.359 -12.148 -0.875 1 86.88 108 PHE B CA 1
ATOM 2140 C C . PHE B 1 108 ? -6.578 -11.969 -1.771 1 86.88 108 PHE B C 1
ATOM 2142 O O . PHE B 1 108 ? -6.605 -11.062 -2.611 1 86.88 108 PHE B O 1
ATOM 2149 N N . ILE B 1 109 ? -7.551 -12.812 -1.599 1 84.75 109 ILE B N 1
ATOM 2150 C CA . ILE B 1 109 ? -8.867 -12.695 -2.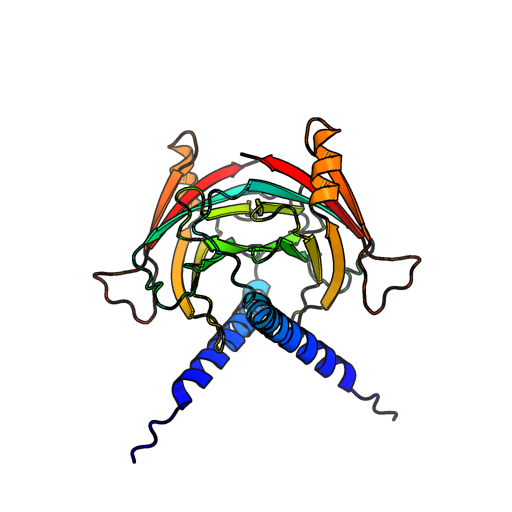215 1 84.75 109 ILE B CA 1
ATOM 2151 C C . ILE B 1 109 ? -9.844 -12.07 -1.225 1 84.75 109 ILE B C 1
ATOM 2153 O O . ILE B 1 109 ? -10.141 -12.656 -0.178 1 84.75 109 ILE B O 1
ATOM 2157 N N . PRO B 1 110 ? -10.305 -10.859 -1.627 1 78.69 110 PRO B N 1
ATOM 2158 C CA . PRO B 1 110 ? -11.234 -10.203 -0.701 1 78.69 110 PRO B CA 1
ATOM 2159 C C . PRO B 1 110 ? -12.57 -10.938 -0.605 1 78.69 110 PRO B C 1
ATOM 2161 O O . PRO B 1 110 ? -13.094 -11.414 -1.616 1 78.69 110 PRO B O 1
ATOM 2164 N N . CYS B 1 111 ? -13.117 -11 0.655 1 71.56 111 CYS B N 1
ATOM 2165 C CA . CYS B 1 111 ? -14.43 -11.578 0.901 1 71.56 111 CYS B CA 1
ATOM 2166 C C . CYS B 1 111 ? -15.352 -10.562 1.571 1 71.56 111 CYS B C 1
ATOM 2168 O O . CYS B 1 111 ? -14.891 -9.695 2.314 1 71.56 111 CYS B O 1
ATOM 2170 N N . ILE B 1 112 ? -16.641 -10.516 1.284 1 64.31 112 ILE B N 1
ATOM 2171 C CA . ILE B 1 112 ? -17.594 -9.523 1.766 1 64.31 112 ILE B CA 1
ATOM 2172 C C . ILE B 1 112 ? -18.016 -9.875 3.189 1 64.31 112 ILE B C 1
ATOM 2174 O O . ILE B 1 112 ? -18.078 -9 4.059 1 64.31 112 ILE B O 1
ATOM 2178 N N . TYR B 1 113 ? -18.312 -11.078 3.504 1 64.62 113 TYR B N 1
ATOM 2179 C CA . TYR B 1 113 ? -18.891 -11.438 4.789 1 64.62 113 TYR B CA 1
ATOM 2180 C C . TYR B 1 113 ? -17.938 -12.297 5.609 1 64.62 113 TYR B C 1
ATOM 2182 O O . TYR B 1 113 ? -18.344 -12.891 6.613 1 64.62 113 TYR B O 1
ATOM 2190 N N . SER B 1 114 ? -16.766 -12.359 5.082 1 65.38 114 SER B N 1
ATOM 2191 C CA . SER B 1 114 ? -15.727 -13.141 5.754 1 65.38 114 SER B CA 1
ATOM 2192 C C . SER B 1 114 ? -14.344 -12.531 5.531 1 65.38 114 SER B C 1
ATOM 2194 O O . SER B 1 114 ? -14.164 -11.688 4.641 1 65.38 114 SER B O 1
ATOM 2196 N N . PRO B 1 115 ? -13.469 -12.82 6.453 1 72.69 115 PRO B N 1
ATOM 2197 C CA . PRO B 1 115 ? -12.117 -12.328 6.219 1 72.69 115 PRO B CA 1
ATOM 2198 C C . PRO B 1 115 ? -11.578 -12.711 4.84 1 72.69 115 PRO B C 1
ATOM 2200 O O . PRO B 1 115 ? -12 -13.719 4.27 1 72.69 115 PRO B O 1
ATOM 2203 N N . ASP B 1 116 ? -10.641 -11.961 4.414 1 73.94 116 ASP B N 1
ATOM 2204 C CA . ASP B 1 116 ? -9.992 -12.242 3.135 1 73.94 116 ASP B CA 1
ATOM 2205 C C . ASP B 1 116 ? -9.289 -13.594 3.162 1 73.94 116 ASP B C 1
ATOM 2207 O O . ASP B 1 116 ? -8.766 -14.008 4.203 1 73.94 116 ASP B O 1
ATOM 2211 N N . ILE B 1 117 ? -9.289 -14.25 2.031 1 80.19 117 ILE B N 1
ATOM 2212 C CA . ILE B 1 117 ? -8.594 -15.523 1.857 1 80.19 117 ILE B CA 1
ATOM 2213 C C . ILE B 1 117 ? -7.195 -15.281 1.306 1 80.19 117 ILE B C 1
ATOM 2215 O O . ILE B 1 117 ? -7.023 -14.547 0.327 1 80.19 117 ILE B O 1
ATOM 2219 N N . CYS B 1 118 ? -6.199 -15.836 2.029 1 86.12 118 CYS B N 1
ATOM 2220 C CA . CYS B 1 118 ? -4.848 -15.781 1.478 1 86.12 118 CYS B CA 1
ATOM 2221 C C . CYS B 1 118 ? -4.664 -16.844 0.394 1 86.12 118 CYS B C 1
ATOM 2223 O O . CYS B 1 118 ? -4.633 -18.031 0.686 1 86.12 118 CYS B O 1
ATOM 2225 N N . ALA B 1 119 ? -4.539 -16.422 -0.815 1 88.94 119 ALA B N 1
ATOM 2226 C CA . ALA B 1 119 ? -4.367 -17.328 -1.95 1 88.94 119 ALA B CA 1
ATOM 2227 C C . ALA B 1 119 ? -2.977 -17.953 -1.944 1 88.94 119 ALA B C 1
ATOM 2229 O O . ALA B 1 119 ? -2.768 -19.016 -2.531 1 88.94 119 ALA B O 1
ATOM 2230 N N . GLY B 1 120 ? -1.988 -17.281 -1.335 1 90.31 120 GLY B N 1
ATOM 2231 C CA . GLY B 1 120 ? -0.65 -17.828 -1.201 1 90.31 120 GLY B CA 1
ATOM 2232 C C . GLY B 1 120 ? 0.414 -16.781 -0.983 1 90.31 120 GLY B C 1
ATOM 2233 O O . GLY B 1 120 ? 0.131 -15.578 -1.055 1 90.31 120 GLY B O 1
ATOM 2234 N N . THR B 1 121 ? 1.583 -17.312 -0.611 1 93.19 121 THR B N 1
ATOM 2235 C CA . THR B 1 121 ? 2.719 -16.438 -0.351 1 93.19 121 THR B CA 1
ATOM 2236 C C . THR B 1 121 ? 3.971 -16.953 -1.062 1 93.19 121 THR B C 1
ATOM 2238 O O . THR B 1 121 ? 4.094 -18.141 -1.33 1 93.19 121 THR B O 1
ATOM 2241 N N . GLY B 1 122 ? 4.746 -16.031 -1.504 1 95.81 122 GLY B N 1
ATOM 2242 C CA . GLY B 1 122 ? 6.055 -16.328 -2.068 1 95.81 122 GLY B CA 1
ATOM 2243 C C . GLY B 1 122 ? 7.156 -15.469 -1.478 1 95.81 122 GLY B C 1
ATOM 2244 O O . GLY B 1 122 ? 6.887 -14.445 -0.842 1 95.81 122 GLY B O 1
ATOM 2245 N N . GLU B 1 123 ? 8.383 -15.922 -1.647 1 96.06 123 GLU B N 1
ATOM 2246 C CA . GLU B 1 123 ? 9.5 -15.141 -1.133 1 96.06 123 GLU B CA 1
ATOM 2247 C C . GLU B 1 123 ? 10.758 -15.344 -1.979 1 96.06 123 GLU B C 1
ATOM 2249 O O . GLU B 1 123 ? 10.852 -16.312 -2.734 1 96.06 123 GLU B O 1
ATOM 2254 N N . ILE B 1 124 ? 11.648 -14.43 -1.923 1 97 124 ILE B N 1
ATOM 2255 C CA . ILE B 1 124 ? 12.961 -14.5 -2.561 1 97 124 ILE B CA 1
ATOM 2256 C C . ILE B 1 124 ? 13.977 -13.695 -1.755 1 97 124 ILE B C 1
ATOM 2258 O O . ILE B 1 124 ? 13.641 -12.641 -1.202 1 97 124 ILE B O 1
ATOM 2262 N N . LYS B 1 125 ? 15.156 -14.203 -1.606 1 96.88 125 LYS B N 1
ATOM 2263 C CA . LYS B 1 125 ? 16.219 -13.422 -0.967 1 96.88 125 LYS B CA 1
ATOM 2264 C C . LYS B 1 125 ? 16.562 -12.188 -1.792 1 96.88 125 LYS B C 1
ATOM 2266 O O . LYS B 1 125 ? 16.719 -12.273 -3.012 1 96.88 125 LYS B O 1
ATOM 2271 N N . LEU B 1 126 ? 16.734 -11.125 -1.157 1 95.75 126 LEU B N 1
ATOM 2272 C CA . LEU B 1 126 ? 17.109 -9.891 -1.84 1 95.75 126 LEU B CA 1
ATOM 2273 C C . LEU B 1 126 ? 18.406 -10.055 -2.611 1 95.75 126 LEU B C 1
ATOM 2275 O O . LEU B 1 126 ? 18.547 -9.531 -3.721 1 95.75 126 LEU B O 1
ATOM 2279 N N . GLU B 1 127 ? 19.312 -10.727 -2.021 1 93.62 127 GLU B N 1
ATOM 2280 C CA . GLU B 1 127 ? 20.578 -10.984 -2.689 1 93.62 127 GLU B CA 1
ATOM 2281 C C . GLU B 1 127 ? 20.359 -11.609 -4.062 1 93.62 127 GLU B C 1
ATOM 2283 O O . GLU B 1 127 ? 21.125 -11.336 -5 1 93.62 127 GLU B O 1
ATOM 2288 N N . ASP B 1 128 ? 19.453 -12.508 -4.109 1 93.31 128 ASP B N 1
ATOM 2289 C CA . ASP B 1 128 ? 19.156 -13.156 -5.383 1 93.31 128 ASP B CA 1
ATOM 2290 C C . ASP B 1 128 ? 18.594 -12.156 -6.391 1 93.31 128 ASP B C 1
ATOM 2292 O O . ASP B 1 128 ? 18.891 -12.234 -7.586 1 93.31 128 ASP B O 1
ATOM 2296 N N . LEU B 1 129 ? 17.828 -11.227 -5.914 1 93 129 LEU B N 1
ATOM 2297 C CA . LEU B 1 129 ? 17.281 -10.195 -6.789 1 93 129 LEU B CA 1
ATOM 2298 C C . LEU B 1 129 ? 18.391 -9.258 -7.277 1 93 129 LEU B C 1
ATOM 2300 O O . LEU B 1 129 ? 18.422 -8.891 -8.453 1 93 129 LEU B O 1
ATOM 2304 N N . ILE B 1 130 ? 19.25 -8.898 -6.387 1 90.12 130 ILE B N 1
ATOM 2305 C CA . ILE B 1 130 ? 20.359 -8.008 -6.727 1 90.12 130 ILE B CA 1
ATOM 2306 C C . ILE B 1 130 ? 21.25 -8.664 -7.773 1 90.12 130 ILE B C 1
ATOM 2308 O O . ILE B 1 130 ? 21.625 -8.023 -8.758 1 90.12 130 ILE B O 1
ATOM 2312 N N . THR B 1 131 ? 21.531 -9.891 -7.555 1 87.62 131 THR B N 1
ATOM 2313 C CA . THR B 1 131 ? 22.375 -10.633 -8.492 1 87.62 131 THR B CA 1
ATOM 2314 C C . THR B 1 131 ? 21.703 -10.727 -9.859 1 87.62 131 THR B C 1
ATOM 2316 O O . THR B 1 131 ? 22.359 -10.539 -10.891 1 87.62 131 THR B O 1
ATOM 2319 N N .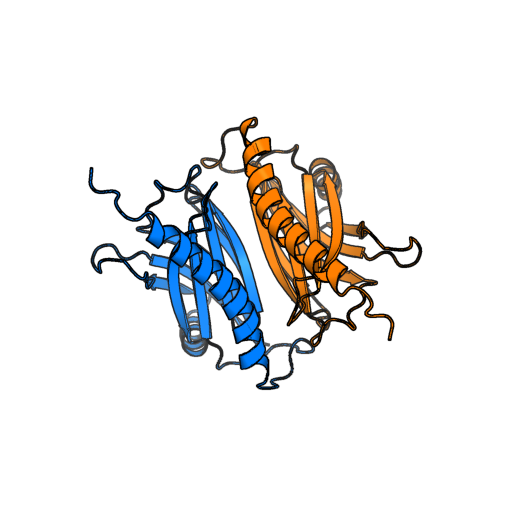 ALA B 1 132 ? 20.422 -10.914 -9.82 1 84.56 132 ALA B N 1
ATOM 2320 C CA . ALA B 1 132 ? 19.688 -11.039 -11.078 1 84.56 132 ALA B CA 1
ATOM 2321 C C . ALA B 1 132 ? 19.625 -9.711 -11.82 1 84.56 132 ALA B C 1
ATOM 2323 O O . ALA B 1 132 ? 19.688 -9.68 -13.055 1 84.56 132 ALA B O 1
ATOM 2324 N N . THR B 1 133 ? 19.562 -8.602 -11.148 1 79.62 133 THR B N 1
ATOM 2325 C CA . THR B 1 133 ? 19.422 -7.285 -11.766 1 79.62 133 THR B CA 1
ATOM 2326 C C . THR B 1 133 ? 20.781 -6.766 -12.234 1 79.62 133 THR B C 1
ATOM 2328 O O . THR B 1 133 ? 20.859 -5.938 -13.141 1 79.62 133 THR B O 1
ATOM 2331 N N . SER B 1 134 ? 21.812 -7.113 -11.5 1 76.62 134 SER B N 1
ATOM 2332 C CA . SER B 1 134 ? 23.141 -6.691 -11.898 1 76.62 134 SER B CA 1
ATOM 2333 C C . SER B 1 134 ? 23.547 -7.305 -13.242 1 76.62 134 SER B C 1
ATOM 2335 O O . SER B 1 134 ? 24.297 -6.703 -14.008 1 76.62 134 SER B O 1
ATOM 2337 N N . SER B 1 135 ? 23.062 -8.469 -13.414 1 71.75 135 SER B N 1
ATOM 2338 C CA . SER B 1 135 ? 23.391 -9.148 -14.664 1 71.75 135 SER B CA 1
ATOM 2339 C C . SER B 1 135 ? 22.531 -8.633 -15.82 1 71.75 135 SER B C 1
ATOM 2341 O O . SER B 1 135 ? 22.859 -8.844 -16.984 1 71.75 135 SER B O 1
ATOM 2343 N N . HIS B 1 136 ? 21.484 -7.984 -15.477 1 67.75 136 HIS B N 1
ATOM 2344 C CA . HIS B 1 136 ? 20.531 -7.488 -16.453 1 67.75 136 HIS B CA 1
ATOM 2345 C C . HIS B 1 136 ? 20.359 -5.977 -16.344 1 67.75 136 HIS B C 1
ATOM 2347 O O . HIS B 1 136 ? 20.391 -5.426 -15.234 1 67.75 136 HIS B O 1
ATOM 2353 N N . ARG B 1 137 ? 20.766 -5.379 -17.359 1 66.38 137 ARG B N 1
ATOM 2354 C CA . ARG B 1 137 ? 20.484 -3.945 -17.359 1 66.38 137 ARG B CA 1
ATOM 2355 C C . ARG B 1 137 ? 18.984 -3.674 -17.344 1 66.38 137 ARG B C 1
ATOM 2357 O O . ARG B 1 137 ? 18.234 -4.203 -18.156 1 66.38 137 ARG B O 1
ATOM 2364 N N . GLY B 1 138 ? 18.391 -3.33 -16.266 1 72.56 138 GLY B N 1
ATOM 2365 C CA . GLY B 1 138 ? 17 -2.932 -16.266 1 72.56 138 GLY B CA 1
ATOM 2366 C C . GLY B 1 138 ? 16.141 -3.754 -15.328 1 72.56 138 GLY B C 1
ATOM 2367 O O . GLY B 1 138 ? 16.641 -4.414 -14.43 1 72.56 138 GLY B O 1
ATOM 2368 N N . PRO B 1 139 ? 14.867 -3.654 -15.625 1 85.62 139 PRO B N 1
ATOM 2369 C CA . PRO B 1 139 ? 13.93 -4.391 -14.773 1 85.62 139 PRO B CA 1
ATOM 2370 C C . PRO B 1 139 ? 14 -5.902 -14.992 1 85.62 139 PRO B C 1
ATOM 2372 O O . PRO B 1 139 ? 14.203 -6.359 -16.125 1 85.62 139 PRO B O 1
ATOM 2375 N N . ILE B 1 140 ? 13.93 -6.707 -13.969 1 91.5 140 ILE B N 1
ATOM 2376 C CA . ILE B 1 140 ? 13.906 -8.164 -14.047 1 91.5 140 ILE B CA 1
ATOM 2377 C C . ILE B 1 140 ? 12.523 -8.68 -13.656 1 91.5 140 ILE B C 1
ATOM 2379 O O . ILE B 1 140 ? 11.938 -8.211 -12.672 1 91.5 140 ILE B O 1
ATOM 2383 N N . SER B 1 141 ? 12.023 -9.57 -14.43 1 92.75 141 SER B N 1
ATOM 2384 C CA . SER B 1 141 ? 10.758 -10.227 -14.109 1 92.75 141 SER B CA 1
ATOM 2385 C C . SER B 1 141 ? 10.984 -11.602 -13.492 1 92.75 141 SER B C 1
ATOM 2387 O O . SER B 1 141 ? 11.797 -12.383 -13.992 1 92.75 141 SER B O 1
ATOM 2389 N N . ARG B 1 142 ? 10.297 -11.867 -12.359 1 94.88 142 ARG B N 1
ATOM 2390 C CA . ARG B 1 142 ? 10.367 -13.172 -11.695 1 94.88 142 ARG B CA 1
ATOM 2391 C C . ARG B 1 142 ? 8.977 -13.734 -11.438 1 94.88 142 ARG B C 1
ATOM 2393 O O . ARG B 1 142 ? 8.062 -13 -11.062 1 94.88 142 ARG B O 1
ATOM 2400 N N . GLN B 1 143 ? 8.953 -15.023 -11.672 1 95.12 143 GLN B N 1
ATOM 2401 C CA . GLN B 1 143 ? 7.723 -15.734 -11.344 1 95.12 143 GLN B CA 1
ATOM 2402 C C . GLN B 1 143 ? 7.797 -16.359 -9.953 1 95.12 143 GLN B C 1
ATOM 2404 O O . GLN B 1 143 ? 8.781 -17.016 -9.617 1 95.12 143 GLN B O 1
ATOM 2409 N N . PHE B 1 144 ? 6.82 -16.094 -9.141 1 95.25 144 PHE B N 1
ATOM 2410 C CA . PHE B 1 144 ? 6.691 -16.656 -7.805 1 95.25 144 PHE B CA 1
ATOM 2411 C C . PHE B 1 144 ? 5.543 -17.656 -7.75 1 95.25 144 PHE B C 1
ATOM 2413 O O . PHE B 1 144 ? 4.383 -17.297 -7.945 1 95.25 144 PHE B O 1
ATOM 2420 N N . TYR B 1 145 ? 5.867 -18.828 -7.586 1 94 145 TYR B N 1
ATOM 2421 C CA . TYR B 1 145 ? 4.812 -19.766 -7.199 1 94 145 TYR B CA 1
ATOM 2422 C C . TYR B 1 145 ? 4.461 -19.609 -5.727 1 94 145 TYR B C 1
ATOM 2424 O O . TYR B 1 145 ? 5.352 -19.5 -4.875 1 94 145 TYR B O 1
ATOM 2432 N N . LEU B 1 146 ? 3.238 -19.562 -5.543 1 94.12 146 LEU B N 1
ATOM 2433 C CA . LEU B 1 146 ? 2.785 -19.234 -4.195 1 94.12 146 LEU B CA 1
ATOM 2434 C C . LEU B 1 146 ? 2.436 -20.5 -3.414 1 94.12 146 LEU B C 1
ATOM 2436 O O . LEU B 1 146 ? 1.868 -21.438 -3.971 1 94.12 146 LEU B O 1
ATOM 2440 N N . ASP B 1 147 ? 2.838 -20.516 -2.219 1 87.5 147 ASP B N 1
ATOM 2441 C CA . ASP B 1 147 ? 2.51 -21.609 -1.318 1 87.5 147 ASP B CA 1
ATOM 2442 C C . ASP B 1 147 ? 1.202 -21.344 -0.576 1 87.5 147 ASP B C 1
ATOM 2444 O O . ASP B 1 147 ? 1.078 -20.344 0.133 1 87.5 147 ASP B O 1
ATOM 2448 N N . ALA B 1 148 ? 0.198 -22.078 -1.11 1 76.69 148 ALA B N 1
ATOM 2449 C CA . ALA B 1 148 ? -1.099 -21.969 -0.446 1 76.69 148 ALA B CA 1
ATOM 2450 C C . ALA B 1 148 ? -1.391 -23.219 0.385 1 76.69 148 ALA B C 1
ATOM 2452 O O . ALA B 1 148 ? -0.839 -24.281 0.123 1 76.69 148 ALA B O 1
ATOM 2453 N N . ASN B 1 149 ? -1.907 -23.047 1.64 1 62.69 149 ASN B N 1
ATOM 2454 C CA . ASN B 1 149 ? -2.201 -24.203 2.471 1 62.69 149 ASN B CA 1
ATOM 2455 C C . ASN B 1 149 ? -2.922 -25.281 1.679 1 62.69 149 ASN B C 1
ATOM 2457 O O . ASN B 1 149 ? -2.834 -26.469 2.016 1 62.69 149 ASN B O 1
ATOM 2461 N N . HIS B 1 150 ? -3.6 -24.938 0.662 1 56.09 150 HIS B N 1
ATOM 2462 C CA . HIS B 1 150 ? -4.422 -26.016 0.101 1 56.09 150 HIS B CA 1
ATOM 2463 C C . HIS B 1 150 ? -4.133 -26.203 -1.384 1 56.09 150 HIS B C 1
ATOM 2465 O O . HIS B 1 150 ? -4.945 -26.781 -2.107 1 56.09 150 HIS B O 1
ATOM 2471 N N . SER B 1 151 ? -3.094 -25.719 -1.818 1 57.81 151 SER B N 1
ATOM 2472 C CA . SER B 1 151 ? -3.027 -25.766 -3.275 1 57.81 151 SER B CA 1
ATOM 2473 C C . SER B 1 151 ? -2.391 -27.062 -3.758 1 57.81 151 SER B C 1
ATOM 2475 O O . SER B 1 151 ? -1.429 -27.547 -3.156 1 57.81 151 SER B O 1
ATOM 2477 N N . ASN B 1 152 ? -3.221 -27.844 -4.441 1 60.88 152 ASN B N 1
ATOM 2478 C CA . ASN B 1 152 ? -2.666 -28.891 -5.293 1 60.88 152 ASN B CA 1
ATOM 2479 C C . ASN B 1 152 ? -1.613 -28.328 -6.25 1 60.88 152 ASN B C 1
ATOM 2481 O O . ASN B 1 152 ? -1.697 -27.172 -6.668 1 60.88 152 ASN B O 1
ATOM 2485 N N . THR B 1 153 ? -0.483 -29.078 -6.395 1 63.62 153 THR B N 1
ATOM 2486 C CA . THR B 1 153 ? 0.732 -28.688 -7.102 1 63.62 153 THR B CA 1
ATOM 2487 C C . THR B 1 153 ? 0.418 -28.312 -8.547 1 63.62 153 THR B C 1
ATOM 2489 O O . THR B 1 153 ? 1.039 -27.406 -9.109 1 63.62 153 THR B O 1
ATOM 2492 N N . ALA B 1 154 ? -0.553 -28.922 -9.219 1 70.38 154 ALA B N 1
ATOM 2493 C CA . ALA B 1 154 ? -0.723 -28.734 -10.664 1 70.38 154 ALA B CA 1
ATOM 2494 C C . ALA B 1 154 ? -1.279 -27.359 -10.977 1 70.38 154 ALA B C 1
ATOM 2496 O O . ALA B 1 154 ? -0.99 -26.781 -12.031 1 70.38 154 ALA B O 1
ATOM 2497 N N . ASN B 1 155 ? -2.025 -26.812 -10.062 1 81.69 155 ASN B N 1
ATOM 2498 C CA . ASN B 1 155 ? -2.625 -25.5 -10.305 1 81.69 155 ASN B CA 1
ATOM 2499 C C . ASN B 1 155 ? -2.275 -24.516 -9.203 1 81.69 155 ASN B C 1
ATOM 2501 O O . ASN B 1 155 ? -3.156 -23.828 -8.68 1 81.69 155 ASN B O 1
ATOM 2505 N N . ARG B 1 156 ? -0.971 -24.531 -9.039 1 88.38 156 ARG B N 1
ATOM 2506 C CA . ARG B 1 156 ? -0.485 -23.656 -7.973 1 88.38 156 ARG B CA 1
ATOM 2507 C C . ARG B 1 156 ? -0.607 -22.188 -8.375 1 88.38 156 ARG B C 1
ATOM 2509 O O . ARG B 1 156 ? -0.224 -21.812 -9.484 1 88.38 156 ARG B O 1
ATOM 2516 N N . PRO B 1 157 ? -1.162 -21.406 -7.551 1 91.81 157 PRO B N 1
ATOM 2517 C CA . PRO B 1 157 ? -1.189 -19.969 -7.84 1 91.81 157 PRO B CA 1
ATOM 2518 C C . PRO B 1 157 ? 0.207 -19.375 -8 1 91.81 157 PRO B C 1
ATOM 2520 O O . PRO B 1 157 ? 1.159 -19.844 -7.371 1 91.81 157 PRO B O 1
ATOM 2523 N N . PHE B 1 158 ? 0.325 -18.453 -8.906 1 93.62 158 PHE B N 1
ATOM 2524 C CA . PHE B 1 158 ? 1.615 -17.797 -9.086 1 93.62 158 PHE B CA 1
ATOM 2525 C C . PHE B 1 158 ? 1.431 -16.344 -9.469 1 93.62 158 PHE B C 1
ATOM 2527 O O . PHE B 1 158 ? 0.329 -15.914 -9.828 1 93.62 158 PHE B O 1
ATOM 2534 N N . VAL B 1 159 ? 2.473 -15.578 -9.289 1 96.06 159 VAL B N 1
ATOM 2535 C CA . VAL B 1 159 ? 2.51 -14.188 -9.719 1 96.06 159 VAL B CA 1
ATOM 2536 C C . VAL B 1 159 ? 3.793 -13.922 -10.508 1 96.06 159 VAL B C 1
ATOM 2538 O O . VAL B 1 159 ? 4.781 -14.641 -10.352 1 96.06 159 VAL B O 1
ATOM 2541 N N . ILE B 1 160 ? 3.705 -12.938 -11.391 1 96.5 160 ILE B N 1
ATOM 2542 C CA . ILE B 1 160 ? 4.883 -12.391 -12.062 1 96.5 160 ILE B CA 1
ATOM 2543 C C . ILE B 1 160 ? 5.129 -10.961 -11.586 1 96.5 160 ILE B C 1
ATOM 2545 O O . ILE B 1 160 ? 4.246 -10.109 -11.68 1 96.5 160 ILE B O 1
ATOM 2549 N N . ILE B 1 161 ? 6.316 -10.789 -11.062 1 96.38 161 ILE B N 1
ATOM 2550 C CA . ILE B 1 161 ? 6.676 -9.492 -10.5 1 96.38 161 ILE B CA 1
ATOM 2551 C C . ILE B 1 161 ? 7.926 -8.961 -11.195 1 96.38 161 ILE B C 1
ATOM 2553 O O . ILE B 1 161 ? 8.883 -9.703 -11.43 1 96.38 161 ILE B O 1
ATOM 2557 N N . LYS B 1 162 ? 7.82 -7.699 -11.578 1 94.88 162 LYS B N 1
ATOM 2558 C CA . LYS B 1 162 ? 8.992 -6.996 -12.094 1 94.88 162 LYS B CA 1
ATOM 2559 C C . LYS B 1 162 ? 9.68 -6.203 -10.992 1 94.88 162 LYS B C 1
ATOM 2561 O O . LYS B 1 162 ? 9.023 -5.551 -10.18 1 94.88 162 LYS B O 1
ATOM 2566 N N . PHE B 1 163 ? 11.086 -6.305 -11.055 1 94.81 163 PHE B N 1
ATOM 2567 C CA . PHE B 1 163 ? 11.875 -5.629 -10.031 1 94.81 163 PHE B CA 1
ATOM 2568 C C . PHE B 1 163 ? 12.906 -4.703 -10.672 1 94.81 163 PHE B C 1
ATOM 2570 O O . PHE B 1 163 ? 13.508 -5.043 -11.695 1 94.81 163 PHE B O 1
ATOM 2577 N N . VAL B 1 164 ? 13.047 -3.572 -9.992 1 91.19 164 VAL B N 1
ATOM 2578 C CA . VAL B 1 164 ? 14.211 -2.721 -10.219 1 91.19 164 VAL B CA 1
ATOM 2579 C C . VAL B 1 164 ? 14.891 -2.42 -8.883 1 91.19 164 VAL B C 1
ATOM 2581 O O . VAL B 1 164 ? 14.25 -1.952 -7.941 1 91.19 164 VAL B O 1
ATOM 2584 N N . VAL B 1 165 ? 16.172 -2.791 -8.836 1 91.38 165 VAL B N 1
ATOM 2585 C CA . VAL B 1 165 ? 16.953 -2.482 -7.645 1 91.38 165 VAL B CA 1
ATOM 2586 C C . VAL B 1 165 ? 17.828 -1.258 -7.906 1 91.38 165 VAL B C 1
ATOM 2588 O O . VAL B 1 165 ? 18.578 -1.218 -8.891 1 91.38 165 VAL B O 1
ATOM 2591 N N . GLN B 1 166 ? 17.641 -0.271 -7.039 1 87.5 166 GLN B N 1
ATOM 2592 C CA . GLN B 1 166 ? 18.469 0.922 -7.102 1 87.5 166 GLN B CA 1
ATOM 2593 C C . GLN B 1 166 ? 19.25 1.121 -5.801 1 87.5 166 GLN B C 1
ATOM 2595 O O . GLN B 1 166 ? 18.656 1.427 -4.766 1 87.5 166 GLN B O 1
ATOM 2600 N N . LEU B 1 167 ? 20.531 0.932 -5.887 1 85.31 167 LEU B N 1
ATOM 2601 C CA . LEU B 1 167 ? 21.375 1.106 -4.715 1 85.31 167 LEU B CA 1
ATOM 2602 C C . LEU B 1 167 ? 22.062 2.467 -4.738 1 85.31 167 LEU B C 1
ATOM 2604 O O . LEU B 1 167 ? 22.297 3.027 -5.812 1 85.31 167 LEU B O 1
ATOM 2608 N N . PHE B 1 168 ? 22.328 3.094 -3.504 1 83.38 168 PHE B N 1
ATOM 2609 C CA . PHE B 1 168 ? 22.984 4.387 -3.406 1 83.38 168 PHE B CA 1
ATOM 2610 C C . PHE B 1 168 ? 24.344 4.25 -2.713 1 83.38 168 PHE B C 1
ATOM 2612 O O . PHE B 1 168 ? 24.547 3.33 -1.92 1 83.38 168 PHE B O 1
#

pLDDT: mean 72.54, std 23.94, range [21.41, 97.0]

Sequence (336 aa):
MILRAPCRNARILWVTQIQKAIDSFEIDTSRKSGESSIDAAGLGRLLIELSFVGNIETSLTCDKQIVCRFELGKHSATGEANLKNEECLFTTQLPIISMDSIFHVSIFIPCIYSPDICAGTGEIKLEDLITATSSHRGPISRQFYLDANHSNTANRPFVIIKFVVQLFMILRAPCRNARILWVTQIQKAIDSFEIDTSRKSGESSIDAAGLGRLLIELSFVGNIETSLTCDKQIVCRFELGKHSATGEANLKNEECLFTTQLPIISMDSIFHVSIFIPCIYSPDICAGTGEIKLEDLITATSSHRGPISRQFYLDANHSNTANRPFVIIKFVVQLF

Secondary structure (DSSP, 8-state):
-----TTHHHHHHHHHHHHHHHHHHHHHHHTTS----SS---SEEEEEEEEEEES---TT-SSSEEEEEEEETTEEEEEEEETT-SS--EEEEEEE--TT-EEEEEEEE--SSSPPEEEEEEEEEHHHHHHHHHSSSS-EEEEEE-B-TT--GGG--EEEEEEEEEE-/-----TTHHHHHHHHHHHHHHHHHHHHHHHTTTS---SS---SEEEEEEEEEEES---TT-TTSEEEEEEEETTEEEEEEEETT-SS--EEEEEEE--TT-EEEEEEEE--SSSPPEEEEEEEEEHHHHHHHHHSSSS-EEEEEE-B-TT--GGG--EEEEEEEEEE-

Organism: Dracunculus medinensis (NCBI:txid318479)

Radius of gyration: 20.41 Å; Cα contacts (8 Å, |Δi|>4): 692; chains: 2; bounding box: 54×58×66 Å

Foldseek 3Di:
DPPPDPPPQVVVQVVVVVCVVVVVVVLVVVPVVPDPPPVDPAQWKKKKWWFAKFLFPCVQAPQCKKKKKKDKNSDIDIDIFGRVDNGTRDIDMDGHRDQQIKMKMWMWGPHDVGHIHTLFMFIDRSPVVVVVCVVPPDKDKDKTFGDDPDDDPVRTMITIMIIDIGGD/DPPPPPPPQVVVQVVVVVCVVVVVVVLVVVVVDDDDPPPDPAQWKKKKWWFAKFLFPCVQAPQCKKKKKKDKRSDIDIDIFGRVDNGTRDIDMDGHRDQQIKMKMWMWGPHDPGHIHTLFMFIDRSPVVVVVCVVPPDKDKDKTFGDDPDDDPVRTMITIMIIDIGGD

Nearest PDB structures (foldseek):
  2nq3-assembly1_A  TM=7.817E-01  e=2.156E-06  Homo sapiens
  4v29-assembly1_B  TM=7.173E-01  e=1.157E-05  Arabidopsis thaliana
  5a4x-assembly1_A  TM=7.096E-01  e=8.745E-06  Arabidopsis thaliana
  5a50-assembly1_B  TM=7.040E-01  e=1.094E-05  Arabidopsis thaliana
  5a4x-assembly2_B  TM=6.911E-01  e=1.531E-05  Arabidopsis thaliana

Solvent-accessible surface area (backbone atoms only — not comparable to full-atom values): 18040 Å² total; per-residue (Å²): 134,83,76,72,74,76,56,64,64,58,50,55,41,45,45,52,51,38,42,55,46,37,52,51,39,47,51,50,62,64,50,61,64,69,74,80,62,32,68,59,87,37,50,25,38,37,38,40,29,36,52,45,78,42,64,64,82,43,87,70,21,91,52,39,40,32,36,40,37,40,34,39,68,94,44,44,40,35,34,50,26,40,68,54,47,81,62,65,37,39,54,42,66,44,67,29,76,53,71,83,28,47,34,36,40,37,36,30,39,53,45,88,94,47,68,60,42,71,61,21,37,31,73,48,52,40,54,59,51,50,55,54,31,71,75,33,92,55,73,39,76,45,77,37,66,26,58,29,99,76,55,56,79,91,59,42,25,31,35,34,35,36,37,37,82,45,74,109,133,81,76,71,74,77,54,64,63,59,50,55,42,47,46,50,50,38,41,56,47,37,54,54,40,48,52,51,60,67,48,63,71,66,80,90,76,36,79,61,87,36,50,24,38,37,38,41,30,36,52,46,76,41,64,63,82,43,86,69,22,93,52,39,41,33,36,39,36,41,33,40,68,93,43,44,40,35,34,50,26,31,67,53,39,82,59,67,36,40,55,43,66,43,66,29,76,53,70,83,29,47,34,36,42,38,38,30,38,52,44,85,90,45,67,60,42,72,61,22,38,31,72,48,52,38,55,60,52,51,54,55,31,72,77,34,91,55,72,40,76,44,77,37,66,26,59,28,99,76,55,56,79,91,58,41,25,31,35,33,35,36,36,36,83,45,74,110